Protein AF-A0A1S4ECH4-F1 (afdb_monomer)

Organism: Diaphorina citri (NCBI:txid121845)

Secondary structure (DSSP, 8-state):
-IIIIIIIT--SEE-HHHHHHHHHHHHHHTSS-HHHHHHH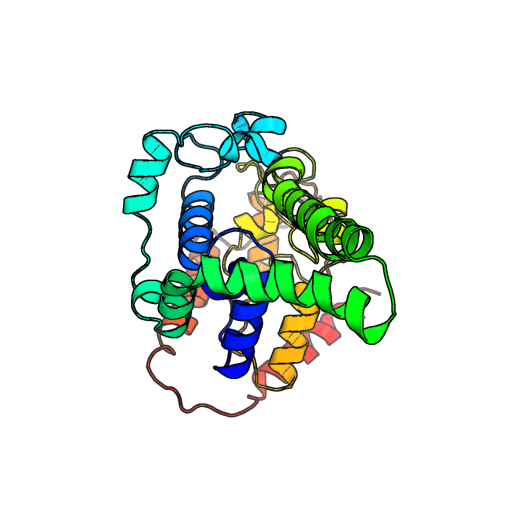HHHHHHHTTSTTSTT-GGG-HHHHHTGGGSSPPPHHHHHHHHTS--HHHHH-HHHHHHHHHHHHHHIIIIIIHHHHHHHHHS---HHHHIIIIIIIHHHHHHHHHHHHHTHHHHSSB-SS-TTSS--B-HHHHHHTTTTTBHHHHHHSTT-TTSS-TT-SS-HHHHHHHHHHHTTSEE------HHHHHHHHHHTS-S--TTTTT--TT--TTPPPHHHHHHHHHHHHHTTTGGGS--------HHHHHHHHHHHHHHTT--

Structure (mmCIF, N/CA/C/O backbone):
data_AF-A0A1S4ECH4-F1
#
_entry.id   AF-A0A1S4ECH4-F1
#
loop_
_atom_site.group_PDB
_atom_site.id
_atom_site.type_symbol
_atom_site.label_atom_id
_atom_site.label_alt_id
_atom_site.label_comp_id
_atom_site.label_asym_id
_atom_site.label_entity_id
_atom_site.label_seq_id
_atom_site.pdbx_PDB_ins_code
_atom_site.Cartn_x
_atom_site.Cartn_y
_atom_site.Cartn_z
_atom_site.occupancy
_atom_site.B_iso_or_equiv
_atom_site.auth_seq_id
_atom_site.auth_comp_id
_atom_site.auth_asym_id
_atom_site.auth_atom_id
_atom_site.pdbx_PDB_model_num
ATOM 1 N N . MET A 1 1 ? -0.638 -5.505 2.411 1.00 96.00 1 MET A N 1
ATOM 2 C CA . MET A 1 1 ? -1.579 -6.528 1.874 1.00 96.00 1 MET A CA 1
ATOM 3 C C . MET A 1 1 ? -2.831 -5.945 1.200 1.00 96.00 1 MET A C 1
ATOM 5 O O . MET A 1 1 ? -2.859 -5.897 -0.020 1.00 96.00 1 MET A O 1
ATOM 9 N N . GLY A 1 2 ? -3.863 -5.516 1.946 1.00 97.12 2 GLY A N 1
ATOM 10 C CA . GLY A 1 2 ? -5.194 -5.216 1.382 1.00 97.12 2 GLY A CA 1
ATOM 11 C C . GLY A 1 2 ? -5.259 -4.008 0.446 1.00 97.12 2 GLY A C 1
ATOM 12 O O . GLY A 1 2 ? -5.498 -4.174 -0.744 1.00 97.12 2 GLY A O 1
ATOM 13 N N . ALA A 1 3 ? -5.046 -2.797 0.973 1.00 98.19 3 ALA A N 1
ATOM 14 C CA . ALA A 1 3 ? -5.154 -1.560 0.188 1.00 98.19 3 ALA A CA 1
ATOM 15 C C . ALA A 1 3 ? -4.282 -1.593 -1.078 1.00 98.19 3 ALA A C 1
ATOM 17 O O . ALA A 1 3 ? -4.745 -1.285 -2.169 1.00 98.19 3 ALA A O 1
ATOM 18 N N . HIS A 1 4 ? -3.045 -2.057 -0.920 1.00 98.56 4 HIS A N 1
ATOM 19 C CA . HIS A 1 4 ? -2.017 -2.052 -1.950 1.00 98.56 4 HIS A CA 1
ATOM 20 C C . HIS A 1 4 ? -2.116 -3.217 -2.944 1.00 98.56 4 HIS A C 1
ATOM 22 O O . HIS A 1 4 ? -2.496 -3.023 -4.095 1.00 98.56 4 HIS A O 1
ATOM 28 N N . ARG A 1 5 ? -1.809 -4.442 -2.511 1.00 98.38 5 ARG A N 1
ATOM 29 C CA . ARG A 1 5 ? -1.660 -5.586 -3.422 1.00 98.38 5 ARG A CA 1
ATOM 30 C C . ARG A 1 5 ? -3.010 -6.128 -3.913 1.00 98.38 5 ARG A C 1
ATOM 32 O O . ARG A 1 5 ? -3.162 -6.423 -5.093 1.00 98.38 5 ARG A O 1
ATOM 39 N N . LEU A 1 6 ? -4.020 -6.179 -3.038 1.00 98.00 6 LEU A N 1
ATOM 40 C CA . LEU A 1 6 ? -5.356 -6.675 -3.397 1.00 98.00 6 LEU A CA 1
ATOM 41 C C . LEU A 1 6 ? -6.198 -5.625 -4.140 1.00 98.00 6 LEU A C 1
ATOM 43 O O . LEU A 1 6 ? -6.589 -5.852 -5.279 1.00 98.00 6 LEU A O 1
ATOM 47 N N . PHE A 1 7 ? -6.507 -4.488 -3.509 1.00 97.88 7 PHE A N 1
ATOM 48 C CA . PHE A 1 7 ? -7.501 -3.550 -4.053 1.00 97.88 7 PHE A CA 1
ATOM 49 C C . PHE A 1 7 ? -6.931 -2.596 -5.111 1.00 97.88 7 PHE A C 1
ATOM 51 O O . PHE A 1 7 ? -7.607 -2.321 -6.107 1.00 97.88 7 PHE A O 1
ATOM 58 N N . THR A 1 8 ? -5.697 -2.105 -4.949 1.00 97.94 8 THR A N 1
ATOM 59 C CA . THR A 1 8 ? -5.080 -1.267 -5.985 1.00 97.94 8 THR A CA 1
ATOM 60 C C . THR A 1 8 ? -4.645 -2.091 -7.183 1.00 97.94 8 THR A C 1
ATOM 62 O O . THR A 1 8 ? -5.107 -1.815 -8.291 1.00 97.94 8 THR A O 1
ATOM 65 N N . HIS A 1 9 ? -3.789 -3.085 -6.948 1.00 96.81 9 HIS A N 1
ATOM 66 C CA . HIS A 1 9 ? -3.058 -3.779 -8.011 1.00 96.81 9 HIS A CA 1
ATOM 67 C C . HIS A 1 9 ? -3.685 -5.092 -8.473 1.00 96.81 9 HIS A C 1
ATOM 69 O O . HIS A 1 9 ? -3.300 -5.615 -9.517 1.00 96.81 9 HIS A O 1
ATOM 75 N N . LYS A 1 10 ? -4.680 -5.613 -7.741 1.00 95.75 10 LYS A N 1
ATOM 76 C CA . LYS A 1 10 ? -5.408 -6.844 -8.098 1.00 95.75 10 LYS A CA 1
ATOM 77 C C . LYS A 1 10 ? -4.456 -7.998 -8.408 1.00 95.75 10 LYS A C 1
ATOM 79 O O . LYS A 1 10 ? -4.600 -8.686 -9.424 1.00 95.75 10 LYS A O 1
ATOM 84 N N . THR A 1 11 ? -3.447 -8.164 -7.561 1.00 95.69 11 THR A N 1
ATOM 85 C CA . THR A 1 11 ? -2.385 -9.155 -7.767 1.00 95.69 11 THR A CA 1
ATOM 86 C C . THR A 1 11 ? -2.791 -10.563 -7.336 1.00 95.69 11 THR A C 1
ATOM 88 O O . THR A 1 11 ? -2.139 -11.533 -7.701 1.00 95.69 11 THR A O 1
ATOM 91 N N . PHE A 1 12 ? -3.883 -10.679 -6.582 1.00 96.38 12 PHE A N 1
ATOM 92 C CA . PHE A 1 12 ? -4.534 -11.929 -6.206 1.00 96.38 12 PHE A CA 1
ATOM 93 C C . PHE A 1 12 ? -6.027 -11.680 -5.950 1.00 96.38 12 PHE A C 1
ATOM 95 O O . PHE A 1 12 ? -6.475 -10.534 -5.856 1.00 96.38 12 PHE A O 1
ATOM 102 N N . LYS A 1 13 ? -6.803 -12.755 -5.825 1.00 96.00 13 LYS A N 1
ATOM 103 C CA . LYS A 1 13 ? -8.213 -12.749 -5.415 1.00 96.00 13 LYS A CA 1
ATOM 104 C C . LYS A 1 13 ? -8.336 -13.253 -3.984 1.00 96.00 13 LYS A C 1
ATOM 106 O O . LYS A 1 13 ? -7.517 -14.043 -3.529 1.00 96.00 13 LYS A O 1
ATOM 111 N N . ALA A 1 14 ? -9.361 -12.796 -3.274 1.00 96.88 14 ALA A N 1
ATOM 112 C CA . ALA A 1 14 ? -9.603 -13.163 -1.885 1.00 96.88 14 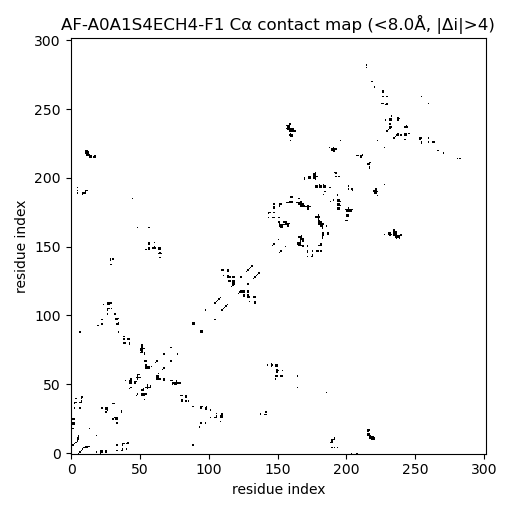ALA A CA 1
ATOM 113 C C . ALA A 1 14 ? -11.090 -13.414 -1.631 1.00 96.88 14 ALA A C 1
ATOM 115 O O . ALA A 1 14 ? -11.954 -12.739 -2.204 1.00 96.88 14 ALA A O 1
ATOM 116 N N . ASN A 1 15 ? -11.390 -14.350 -0.731 1.00 96.94 15 ASN A N 1
ATOM 117 C CA . ASN A 1 15 ? -12.763 -14.622 -0.325 1.00 96.94 15 ASN A CA 1
ATOM 118 C C . ASN A 1 15 ? -13.341 -13.448 0.487 1.00 96.94 15 ASN A C 1
ATOM 120 O O . ASN A 1 15 ? -12.636 -12.529 0.916 1.00 96.94 15 ASN A O 1
ATOM 124 N N . PHE A 1 16 ? -14.655 -13.472 0.706 1.00 97.00 16 PHE A N 1
ATOM 125 C CA . PHE A 1 16 ? -15.352 -12.398 1.414 1.00 97.00 16 PHE A CA 1
ATOM 126 C C . PHE A 1 16 ? -14.819 -12.169 2.840 1.00 97.00 16 PHE A C 1
ATOM 128 O O . PHE A 1 16 ? -14.678 -11.021 3.270 1.00 97.00 16 PHE A O 1
ATOM 135 N N . ALA A 1 17 ? -14.476 -13.241 3.561 1.00 97.69 17 ALA A N 1
ATOM 136 C CA . ALA A 1 17 ? -13.963 -13.154 4.927 1.00 97.69 17 ALA A CA 1
ATOM 137 C C . ALA A 1 17 ? -12.612 -12.422 4.978 1.00 97.69 17 ALA A C 1
ATOM 139 O O . ALA A 1 17 ? -12.473 -11.436 5.702 1.00 97.69 17 ALA A O 1
ATOM 140 N N . LEU A 1 18 ? -11.647 -12.832 4.149 1.00 98.12 18 LEU A N 1
ATOM 141 C CA . LEU A 1 18 ? -10.333 -12.195 4.067 1.00 98.12 18 LEU A CA 1
ATOM 142 C C . LEU A 1 18 ? -10.443 -10.739 3.601 1.00 98.12 18 LEU A C 1
ATOM 144 O O . LEU A 1 18 ? -9.812 -9.859 4.187 1.00 98.12 18 LEU A O 1
ATOM 148 N N . ARG A 1 19 ? -11.294 -10.452 2.606 1.00 98.19 19 ARG A N 1
ATOM 149 C CA . ARG A 1 19 ? -11.581 -9.073 2.165 1.00 98.19 19 ARG A CA 1
ATOM 150 C C . ARG A 1 19 ? -12.121 -8.207 3.300 1.00 98.19 19 ARG A C 1
ATOM 152 O O . ARG A 1 19 ? -11.698 -7.062 3.440 1.00 98.19 19 ARG A O 1
ATOM 159 N N . THR A 1 20 ? -13.005 -8.753 4.131 1.00 98.06 20 THR A N 1
ATOM 160 C CA . THR A 1 20 ? -13.577 -8.046 5.286 1.00 98.06 20 THR A CA 1
ATOM 161 C C . THR A 1 20 ? -12.516 -7.764 6.349 1.00 98.06 20 THR A C 1
ATOM 163 O O . THR A 1 20 ? -12.402 -6.628 6.809 1.00 98.06 20 THR A O 1
ATOM 166 N N . VAL A 1 21 ? -11.678 -8.751 6.687 1.00 98.31 21 VAL A N 1
ATOM 167 C CA . VAL A 1 21 ? -10.551 -8.568 7.621 1.00 98.31 21 VAL A CA 1
ATOM 168 C C . VAL A 1 21 ? -9.592 -7.491 7.110 1.00 98.31 21 VAL A C 1
ATOM 170 O O . VAL A 1 21 ? -9.220 -6.577 7.850 1.00 98.31 21 VAL A O 1
ATOM 173 N N . LEU A 1 22 ? -9.231 -7.547 5.827 1.00 98.19 22 LEU A N 1
ATOM 174 C CA . LEU A 1 22 ? -8.358 -6.568 5.178 1.00 98.19 22 LEU A CA 1
ATOM 175 C C . LEU A 1 22 ? -8.938 -5.154 5.180 1.00 98.19 22 LEU A C 1
ATOM 177 O O . LEU A 1 22 ? -8.214 -4.174 5.349 1.00 98.19 22 LEU A O 1
ATOM 181 N N . LEU A 1 23 ? -10.250 -5.038 5.022 1.00 98.06 23 LEU A N 1
ATOM 182 C CA . LEU A 1 23 ? -10.941 -3.763 5.073 1.00 98.06 23 LEU A CA 1
ATOM 183 C C . LEU A 1 23 ? -10.974 -3.169 6.490 1.00 98.06 23 LEU A C 1
ATOM 185 O O . LEU A 1 23 ? -10.731 -1.969 6.668 1.00 98.06 23 LEU A O 1
ATOM 189 N N . VAL A 1 24 ? -11.250 -3.990 7.506 1.00 98.06 24 VAL A N 1
ATOM 190 C CA . VAL A 1 24 ? -11.256 -3.546 8.909 1.00 98.06 24 VAL A CA 1
ATOM 191 C C . VAL A 1 24 ? -9.849 -3.130 9.335 1.00 98.06 24 VAL A C 1
ATOM 193 O O . VAL A 1 24 ? -9.659 -2.030 9.850 1.00 98.06 24 VAL A O 1
ATOM 196 N N . THR A 1 25 ? -8.841 -3.949 9.036 1.00 97.69 25 THR A N 1
ATOM 197 C CA . THR A 1 25 ? -7.431 -3.634 9.327 1.00 97.69 25 THR A CA 1
ATOM 198 C C . THR A 1 25 ? -6.933 -2.401 8.571 1.00 97.69 25 THR A C 1
ATOM 200 O O . THR A 1 25 ? -6.228 -1.580 9.156 1.00 97.69 25 THR A O 1
ATOM 203 N N . SER A 1 26 ? -7.370 -2.176 7.326 1.00 97.50 26 SER A N 1
ATOM 204 C CA . SER A 1 26 ? -7.101 -0.916 6.616 1.00 97.50 26 SER A CA 1
ATOM 205 C C . SER A 1 26 ? -7.742 0.292 7.302 1.00 97.50 26 SER A C 1
ATOM 207 O O . SER A 1 26 ? -7.167 1.379 7.284 1.00 97.50 26 SER A O 1
ATOM 209 N N . THR A 1 27 ? -8.918 0.123 7.910 1.00 98.19 27 THR A N 1
ATOM 210 C CA . THR A 1 27 ? -9.554 1.183 8.704 1.00 98.19 27 THR A CA 1
ATOM 211 C C . THR A 1 27 ? -8.749 1.482 9.970 1.00 98.19 27 THR A C 1
ATOM 213 O O . THR A 1 27 ? -8.545 2.648 10.288 1.00 98.19 27 THR A O 1
ATOM 216 N N . ILE A 1 28 ? -8.220 0.458 10.648 1.00 98.12 28 ILE A N 1
ATOM 217 C CA . ILE A 1 28 ? -7.335 0.612 11.820 1.00 98.12 28 ILE A CA 1
ATOM 218 C C . ILE A 1 28 ? -6.019 1.323 11.446 1.00 98.12 28 ILE A C 1
ATOM 220 O O . ILE A 1 28 ? -5.487 2.115 12.225 1.00 98.12 28 ILE A O 1
ATOM 224 N N . ALA A 1 29 ? -5.498 1.082 10.239 1.00 97.62 29 ALA A N 1
ATOM 225 C CA . ALA A 1 29 ? -4.256 1.697 9.770 1.00 97.62 29 ALA A CA 1
ATOM 226 C C . ALA A 1 29 ? -4.342 3.231 9.636 1.00 97.62 29 ALA A C 1
ATOM 228 O O . ALA A 1 29 ? -3.329 3.904 9.812 1.00 97.62 29 ALA A O 1
ATOM 229 N N . GLY A 1 30 ? -5.532 3.791 9.380 1.00 96.88 30 GLY A N 1
ATOM 230 C CA . GLY A 1 30 ? -5.774 5.238 9.435 1.00 96.88 30 GLY A CA 1
ATOM 231 C C . GLY A 1 30 ? -5.284 6.054 8.233 1.00 96.88 30 GLY A C 1
ATOM 232 O O . GLY A 1 30 ? -5.060 7.252 8.370 1.00 96.88 30 GLY A O 1
ATOM 233 N N . GLN A 1 31 ? -5.132 5.447 7.053 1.00 97.00 31 GLN A N 1
ATOM 234 C CA . GLN A 1 31 ? -4.544 6.083 5.858 1.00 97.00 31 GLN A CA 1
ATOM 235 C C . GLN A 1 31 ? -5.585 6.598 4.843 1.00 97.00 31 GLN A C 1
ATOM 237 O O . GLN A 1 31 ? -5.373 6.529 3.637 1.00 97.00 31 GLN A O 1
ATOM 242 N N . ASN A 1 32 ? -6.711 7.133 5.322 1.00 97.19 32 ASN A N 1
ATOM 243 C CA . ASN A 1 32 ? -7.959 7.359 4.569 1.00 97.19 32 ASN A CA 1
ATOM 244 C C . ASN A 1 32 ? -8.736 6.072 4.253 1.00 97.19 32 ASN A C 1
ATOM 246 O O . ASN A 1 32 ? -8.274 4.951 4.463 1.00 97.19 32 ASN A O 1
ATOM 250 N N . CYS A 1 33 ? -9.971 6.244 3.768 1.00 97.94 33 CYS A N 1
ATOM 251 C CA . CYS A 1 33 ? -10.774 5.123 3.299 1.00 97.94 33 CYS A CA 1
ATOM 252 C C . CYS A 1 33 ? -10.127 4.468 2.072 1.00 97.94 33 CYS A C 1
ATOM 254 O O . CYS A 1 33 ? -9.457 5.136 1.279 1.00 97.94 33 CYS A O 1
ATOM 256 N N . LEU A 1 34 ? -10.373 3.167 1.897 1.00 97.81 34 LEU A N 1
ATOM 257 C CA . LEU A 1 34 ? -9.744 2.352 0.855 1.00 97.81 34 LEU A CA 1
ATOM 258 C C . LEU A 1 34 ? -9.955 2.943 -0.535 1.00 97.81 34 LEU A C 1
ATOM 260 O O . LEU A 1 34 ? -9.029 2.971 -1.332 1.00 97.81 34 LEU A O 1
ATOM 264 N N . TRP A 1 35 ? -11.142 3.488 -0.801 1.00 98.50 35 TRP A N 1
ATOM 265 C CA . TRP A 1 35 ? -11.438 4.130 -2.078 1.00 98.50 35 TRP A CA 1
ATOM 266 C C . TRP A 1 35 ? -10.493 5.295 -2.397 1.00 98.50 35 TRP A C 1
ATOM 268 O O . TRP A 1 35 ? -10.015 5.412 -3.522 1.00 98.50 35 TRP A O 1
ATOM 278 N N . VAL A 1 36 ? -10.202 6.154 -1.413 1.00 98.00 36 VAL A N 1
ATOM 279 C CA . VAL A 1 36 ? -9.292 7.296 -1.605 1.00 98.00 36 VAL A CA 1
ATOM 280 C C . VAL A 1 36 ? -7.855 6.812 -1.739 1.00 98.00 36 VAL A C 1
ATOM 282 O O . VAL A 1 36 ? -7.159 7.272 -2.640 1.00 98.00 36 VAL A O 1
ATOM 285 N N . TRP A 1 37 ? -7.440 5.874 -0.883 1.00 98.38 37 TRP A N 1
ATOM 286 C CA . TRP A 1 37 ? -6.093 5.304 -0.915 1.00 98.38 37 TRP A CA 1
ATOM 287 C C . TRP A 1 37 ? -5.804 4.647 -2.268 1.00 98.38 37 TRP A C 1
ATOM 289 O O . TRP A 1 37 ? -4.811 4.964 -2.910 1.00 98.38 37 TRP A O 1
ATOM 299 N N . VAL A 1 38 ? -6.719 3.802 -2.752 1.00 98.56 38 VAL A N 1
ATOM 300 C CA . VAL A 1 38 ? -6.578 3.098 -4.033 1.00 98.56 38 VAL A CA 1
ATOM 301 C C . VAL A 1 38 ? -6.529 4.069 -5.205 1.00 98.56 38 VAL A C 1
ATOM 303 O O . VAL A 1 38 ? -5.675 3.919 -6.076 1.00 98.56 38 VAL A O 1
ATOM 306 N N . ARG A 1 39 ? -7.394 5.092 -5.226 1.00 98.38 39 ARG A N 1
ATOM 307 C CA . ARG A 1 39 ? -7.362 6.114 -6.281 1.00 98.38 39 ARG A CA 1
ATOM 308 C C . ARG A 1 39 ? -6.009 6.819 -6.327 1.00 98.38 39 ARG A C 1
ATOM 310 O O . ARG A 1 39 ? -5.416 6.925 -7.397 1.00 98.38 39 ARG A O 1
ATOM 317 N N . ASP A 1 40 ? -5.548 7.309 -5.178 1.00 97.88 40 ASP A N 1
ATOM 318 C CA . ASP A 1 40 ? -4.305 8.072 -5.087 1.00 97.88 40 ASP A CA 1
ATOM 319 C C . ASP A 1 40 ? -3.093 7.173 -5.422 1.00 97.88 40 ASP A C 1
ATOM 321 O O . ASP A 1 40 ? -2.203 7.611 -6.144 1.00 97.88 40 ASP A O 1
ATOM 325 N N . HIS A 1 41 ? -3.106 5.891 -5.035 1.00 98.38 41 HIS A N 1
ATOM 326 C CA . HIS A 1 41 ? -2.033 4.937 -5.357 1.00 98.38 41 HIS A CA 1
ATOM 327 C C . HIS A 1 41 ? -2.012 4.517 -6.836 1.00 98.38 41 HIS A C 1
ATOM 329 O O . HIS A 1 41 ? -0.951 4.451 -7.453 1.00 98.38 41 HIS A O 1
ATOM 335 N N . ARG A 1 42 ? -3.179 4.276 -7.455 1.00 98.25 42 ARG A N 1
ATOM 336 C CA . ARG A 1 42 ? -3.275 4.040 -8.913 1.00 98.25 42 ARG A CA 1
ATOM 337 C C . ARG A 1 42 ? -2.760 5.245 -9.695 1.00 98.25 42 ARG A C 1
ATOM 339 O O . ARG A 1 42 ? -2.072 5.086 -10.702 1.00 98.25 42 ARG A O 1
ATOM 346 N N . GLN A 1 43 ? -3.091 6.447 -9.228 1.00 97.56 43 GLN A N 1
ATOM 347 C CA . GLN A 1 43 ? -2.599 7.685 -9.816 1.00 97.56 43 GLN A CA 1
ATOM 348 C C . GLN A 1 43 ? -1.081 7.813 -9.690 1.00 97.56 43 GLN A C 1
ATOM 350 O O . GLN A 1 43 ? -0.431 8.151 -10.677 1.00 97.56 43 GLN A O 1
ATOM 355 N N . HIS A 1 44 ? -0.539 7.515 -8.510 1.00 98.12 44 HIS A N 1
ATOM 356 C CA . HIS A 1 44 ? 0.895 7.509 -8.258 1.00 98.12 44 HIS A CA 1
ATOM 357 C C . HIS A 1 44 ? 1.632 6.593 -9.241 1.00 98.12 44 HIS A C 1
ATOM 359 O O . HIS A 1 44 ? 2.519 7.059 -9.936 1.00 98.12 44 HIS A O 1
ATOM 365 N N . HIS A 1 45 ? 1.206 5.340 -9.427 1.00 97.00 45 HIS A N 1
ATOM 366 C CA . HIS A 1 45 ? 1.858 4.467 -10.414 1.00 97.00 45 HIS A CA 1
ATOM 367 C C . HIS A 1 45 ? 1.751 4.972 -11.857 1.00 97.00 45 HIS A C 1
ATOM 369 O O . HIS A 1 45 ? 2.669 4.772 -12.648 1.00 97.00 45 HIS A O 1
ATOM 375 N N . LYS A 1 46 ? 0.635 5.615 -12.224 1.00 94.94 46 LYS A N 1
ATOM 376 C CA . LYS A 1 46 ? 0.429 6.115 -13.591 1.00 94.94 46 LYS A CA 1
ATOM 377 C C . LYS A 1 46 ? 1.280 7.345 -13.908 1.00 94.94 46 LYS A C 1
ATOM 379 O O . LYS A 1 46 ? 1.680 7.519 -15.055 1.00 94.94 46 LYS A O 1
ATOM 384 N N . TYR A 1 47 ? 1.509 8.204 -12.920 1.00 95.75 47 TYR A N 1
ATOM 385 C CA . TYR A 1 47 ? 2.162 9.500 -13.103 1.00 95.75 47 TYR A CA 1
ATOM 386 C C . TYR A 1 47 ? 3.352 9.703 -12.158 1.00 95.75 47 TYR A C 1
ATOM 388 O O . TYR A 1 47 ? 3.637 10.848 -11.802 1.00 95.75 47 TYR A O 1
ATOM 396 N N . SER A 1 48 ? 3.999 8.611 -11.740 1.00 95.19 48 SER A N 1
ATOM 397 C CA . SER A 1 48 ? 5.025 8.595 -10.689 1.00 95.19 48 SER A CA 1
ATOM 398 C C . SER A 1 48 ? 6.038 9.706 -10.890 1.00 95.19 48 SER A C 1
ATOM 400 O O . SER A 1 48 ? 6.532 9.910 -11.999 1.00 95.19 48 SER A O 1
ATOM 402 N N . ASP A 1 49 ? 6.321 10.432 -9.811 1.00 93.75 49 ASP A N 1
ATOM 403 C CA . ASP A 1 49 ? 7.371 11.451 -9.759 1.00 93.75 49 ASP A CA 1
ATOM 404 C C . ASP A 1 49 ? 7.168 12.660 -10.703 1.00 93.75 49 ASP A C 1
ATOM 406 O O . ASP A 1 49 ? 8.092 13.446 -10.938 1.00 93.75 49 ASP A O 1
ATOM 410 N N . THR A 1 50 ? 5.938 12.859 -11.195 1.00 96.75 50 THR A N 1
ATOM 411 C CA . THR A 1 50 ? 5.490 14.063 -11.924 1.00 96.75 50 THR A CA 1
ATOM 412 C C . THR A 1 50 ? 4.569 14.936 -11.063 1.00 96.75 50 THR A C 1
ATOM 414 O O . THR A 1 50 ? 4.134 14.543 -9.984 1.00 96.75 50 THR A O 1
ATOM 417 N N . ASP A 1 51 ? 4.180 16.119 -11.543 1.00 97.62 51 ASP A N 1
ATOM 418 C CA . ASP A 1 51 ? 3.220 16.989 -10.840 1.00 97.62 51 ASP A CA 1
ATOM 419 C C . ASP A 1 51 ? 1.800 16.409 -10.709 1.00 97.62 51 ASP A C 1
ATOM 421 O O . ASP A 1 51 ? 0.977 16.945 -9.958 1.00 97.62 51 ASP A O 1
ATOM 425 N N . ALA A 1 52 ? 1.492 15.324 -11.427 1.00 96.81 52 ALA A N 1
ATOM 426 C CA . ALA A 1 52 ? 0.251 14.574 -11.271 1.00 96.81 52 ALA A CA 1
ATOM 427 C C . ALA A 1 52 ? 0.345 13.459 -10.210 1.00 96.81 52 ALA A C 1
ATOM 429 O O . ALA A 1 52 ? -0.684 12.860 -9.893 1.00 96.81 52 ALA A O 1
ATOM 430 N N . ASP A 1 53 ? 1.518 13.204 -9.626 1.00 97.69 53 ASP A N 1
ATOM 431 C CA . ASP A 1 53 ? 1.704 12.297 -8.491 1.00 97.69 53 ASP A CA 1
ATOM 432 C C . ASP A 1 53 ? 1.350 13.002 -7.161 1.00 97.69 53 ASP A C 1
ATOM 434 O O . ASP A 1 53 ? 1.937 14.045 -6.846 1.00 97.69 53 ASP A O 1
ATOM 438 N N . PRO A 1 54 ? 0.410 12.466 -6.350 1.00 96.31 54 PRO A N 1
ATOM 439 C CA . PRO A 1 54 ? 0.073 13.027 -5.042 1.00 96.31 54 PRO A CA 1
ATOM 440 C C . PRO A 1 54 ? 1.272 13.262 -4.117 1.00 96.31 54 PRO A C 1
ATOM 442 O O . PRO A 1 54 ? 1.246 14.226 -3.354 1.00 96.31 54 PRO A O 1
ATOM 445 N N . HIS A 1 55 ? 2.299 12.413 -4.185 1.00 96.94 55 HIS A N 1
ATOM 446 C CA . HIS A 1 55 ? 3.474 12.454 -3.312 1.00 96.94 55 HIS A CA 1
ATOM 447 C C . HIS A 1 55 ? 4.781 12.383 -4.113 1.00 96.94 55 HIS A C 1
ATOM 449 O O . HIS A 1 55 ? 5.716 11.685 -3.731 1.00 96.94 55 HIS A O 1
ATOM 455 N N . ASN A 1 56 ? 4.834 13.159 -5.203 1.00 97.50 56 ASN A N 1
ATOM 456 C CA . ASN A 1 56 ? 5.980 13.311 -6.102 1.00 97.50 56 ASN A CA 1
ATOM 457 C C . ASN A 1 56 ? 7.329 13.420 -5.355 1.00 97.50 56 ASN A C 1
ATOM 459 O O . ASN A 1 56 ? 7.618 14.451 -4.734 1.00 97.50 56 ASN A O 1
ATOM 463 N N . ALA A 1 57 ? 8.181 12.395 -5.466 1.00 96.81 57 ALA A N 1
ATOM 464 C CA . ALA A 1 57 ? 9.476 12.363 -4.790 1.00 96.81 57 ALA A CA 1
ATOM 465 C C . ALA A 1 57 ? 10.510 13.330 -5.385 1.00 96.81 57 ALA A C 1
ATOM 467 O O . ALA A 1 57 ? 11.413 13.765 -4.666 1.00 96.81 57 ALA A O 1
ATOM 468 N N . SER A 1 58 ? 10.336 13.776 -6.635 1.00 96.50 58 SER A N 1
ATOM 469 C CA . SER A 1 58 ? 11.168 14.818 -7.261 1.00 96.50 58 SER A CA 1
ATOM 470 C C . SER A 1 58 ? 11.092 16.161 -6.524 1.00 96.50 58 SER A C 1
ATOM 472 O O . SER A 1 58 ? 11.977 17.002 -6.662 1.00 96.50 58 SER A O 1
ATOM 474 N N . ARG A 1 59 ? 10.057 16.372 -5.696 1.00 97.12 59 ARG A N 1
ATOM 475 C CA . ARG A 1 59 ? 9.916 17.557 -4.829 1.00 97.12 59 ARG A CA 1
ATOM 476 C C . ARG A 1 59 ? 10.673 17.442 -3.500 1.00 97.12 59 ARG A C 1
ATOM 478 O O . ARG A 1 59 ? 10.569 18.333 -2.656 1.00 97.12 59 ARG A O 1
ATOM 485 N N . GLY A 1 60 ? 11.438 16.369 -3.323 1.00 97.25 60 GLY A N 1
ATOM 486 C CA . GLY A 1 60 ? 12.308 16.136 -2.181 1.00 97.25 60 GLY A CA 1
ATOM 487 C C . GLY A 1 60 ? 11.652 15.340 -1.056 1.00 97.25 60 GLY A C 1
ATOM 488 O O . GLY A 1 60 ? 10.429 15.243 -0.941 1.00 97.25 60 GLY A O 1
ATOM 489 N N . PHE A 1 61 ? 12.512 14.806 -0.184 1.00 97.69 61 PHE A N 1
ATOM 490 C CA . PHE A 1 61 ? 12.151 13.876 0.887 1.00 97.69 61 PHE A CA 1
ATOM 491 C C . PHE A 1 61 ? 10.980 14.355 1.751 1.00 97.69 61 PHE A C 1
ATOM 493 O O . PHE A 1 61 ? 10.031 13.612 1.975 1.00 97.69 61 PHE A O 1
ATOM 500 N N . PHE A 1 62 ? 11.023 15.601 2.237 1.00 98.19 62 PHE A N 1
ATOM 501 C CA . PHE A 1 62 ? 9.989 16.099 3.145 1.00 98.19 62 PHE A CA 1
ATOM 502 C C . PHE A 1 62 ? 8.611 16.138 2.475 1.00 98.19 62 PHE A C 1
ATOM 504 O O . PHE A 1 62 ? 7.612 15.790 3.109 1.00 98.19 62 PHE A O 1
ATOM 511 N N . PHE A 1 63 ? 8.553 16.526 1.195 1.00 98.12 63 PHE A N 1
ATOM 512 C CA . PHE A 1 63 ? 7.296 16.591 0.459 1.00 98.12 63 PHE A CA 1
ATOM 513 C C . PHE A 1 63 ? 6.684 15.201 0.279 1.00 98.12 63 PHE A C 1
ATOM 515 O O . PHE A 1 63 ? 5.523 15.024 0.643 1.00 98.12 63 PHE A O 1
ATOM 522 N N . SER A 1 64 ? 7.452 14.224 -0.217 1.00 97.50 64 SER A N 1
ATOM 523 C CA . SER A 1 64 ? 6.946 12.864 -0.451 1.00 97.50 64 SER A CA 1
ATOM 524 C C . SER A 1 64 ? 6.686 12.077 0.834 1.00 97.50 64 SER A C 1
ATOM 526 O O . SER A 1 64 ? 5.823 11.201 0.844 1.00 97.50 64 SER A O 1
ATOM 528 N N . HIS A 1 65 ? 7.353 12.426 1.940 1.00 98.31 65 HIS A N 1
ATOM 529 C CA . HIS A 1 65 ? 7.116 11.797 3.237 1.00 98.31 65 HIS A CA 1
ATOM 530 C C . HIS A 1 65 ? 5.811 12.283 3.891 1.00 98.31 65 HIS A C 1
ATOM 532 O O . HIS A 1 65 ? 4.909 11.493 4.142 1.00 98.31 65 HIS A O 1
ATOM 538 N N . ILE A 1 66 ? 5.667 13.588 4.143 1.00 98.06 66 ILE A N 1
ATOM 539 C CA . ILE A 1 66 ? 4.483 14.129 4.847 1.00 98.06 66 ILE A CA 1
ATOM 540 C C . ILE A 1 66 ? 3.994 15.468 4.291 1.00 98.06 66 ILE A C 1
ATOM 542 O O . ILE A 1 66 ? 2.809 15.784 4.394 1.00 98.06 66 ILE A O 1
ATOM 546 N N . GLY A 1 67 ? 4.869 16.255 3.662 1.00 97.94 67 GLY A N 1
ATOM 547 C CA . GLY A 1 67 ? 4.547 17.606 3.205 1.00 97.94 67 GLY A CA 1
ATOM 548 C C . GLY A 1 67 ? 3.369 17.658 2.230 1.00 97.94 67 GLY A C 1
ATOM 549 O O . GLY A 1 67 ? 2.595 18.612 2.269 1.00 97.94 67 GLY A O 1
ATOM 550 N N . TRP A 1 68 ? 3.161 16.617 1.419 1.00 97.38 68 TRP A N 1
ATOM 551 C CA . TRP A 1 68 ? 2.017 16.510 0.509 1.00 97.38 68 TRP A CA 1
ATOM 552 C C . TRP A 1 68 ? 0.647 16.508 1.212 1.00 97.38 68 TRP A C 1
ATOM 554 O O . TRP A 1 68 ? -0.338 16.958 0.629 1.00 97.38 68 TRP A O 1
ATOM 564 N N . LEU A 1 69 ? 0.579 16.065 2.474 1.00 95.38 69 LEU A N 1
ATOM 565 C CA . LEU A 1 69 ? -0.633 16.113 3.305 1.00 95.38 69 LEU A CA 1
ATOM 566 C C . LEU A 1 69 ? -0.854 17.483 3.959 1.00 95.38 69 LEU A C 1
ATOM 568 O O . LEU A 1 69 ? -1.951 17.768 4.434 1.00 95.38 69 LEU A O 1
ATOM 572 N N . MET A 1 70 ? 0.179 18.327 3.996 1.00 97.06 70 MET A N 1
ATOM 573 C CA . MET A 1 70 ? 0.168 19.630 4.669 1.00 97.06 70 MET A CA 1
ATOM 574 C C . MET A 1 70 ? -0.181 20.786 3.726 1.00 97.06 70 MET A C 1
ATOM 576 O O . MET A 1 70 ? -0.315 21.929 4.163 1.00 97.06 70 MET A O 1
ATOM 580 N N . VAL A 1 71 ? -0.324 20.509 2.430 1.00 96.75 71 VAL A N 1
ATOM 581 C CA . VAL A 1 71 ? -0.588 21.514 1.398 1.00 96.75 71 VAL A CA 1
ATOM 582 C C . VAL A 1 71 ? -1.758 21.099 0.514 1.00 96.75 71 VAL A C 1
ATOM 584 O O . VAL A 1 71 ? -2.202 19.952 0.505 1.00 96.75 71 VAL A O 1
ATOM 587 N N . ARG A 1 72 ? -2.283 22.050 -0.261 1.00 96.50 72 ARG A N 1
ATOM 588 C CA . ARG A 1 72 ? -3.289 21.728 -1.278 1.00 96.50 72 ARG A CA 1
ATOM 589 C C . ARG A 1 72 ? -2.647 20.899 -2.391 1.00 96.50 72 ARG A C 1
ATOM 591 O O . ARG A 1 72 ? -1.527 21.183 -2.813 1.00 96.50 72 ARG A O 1
ATOM 598 N N . LYS A 1 73 ? -3.391 19.909 -2.893 1.00 95.50 73 LYS A N 1
ATOM 599 C CA . LYS A 1 73 ? -2.985 19.100 -4.049 1.00 95.50 73 LYS A CA 1
ATOM 600 C C . LYS A 1 73 ? -2.726 20.000 -5.262 1.00 95.50 73 LYS A C 1
ATOM 602 O O . LYS A 1 73 ? -3.489 20.936 -5.509 1.00 95.50 73 LYS A O 1
ATOM 607 N N . HIS A 1 74 ? -1.683 19.686 -6.025 1.00 97.62 74 HIS A N 1
ATOM 608 C CA . HIS A 1 74 ? -1.406 20.355 -7.294 1.00 97.62 74 HIS A CA 1
ATOM 609 C C . HIS A 1 74 ? -2.592 20.160 -8.269 1.00 97.62 74 HIS A C 1
ATOM 611 O O . HIS A 1 74 ? -3.232 19.101 -8.228 1.00 97.62 74 HIS A O 1
ATOM 617 N N . PRO A 1 75 ? -2.928 21.132 -9.143 1.00 97.94 75 PRO A N 1
ATOM 618 C CA . PRO A 1 75 ? -4.037 20.992 -10.092 1.00 97.94 75 PRO A CA 1
ATOM 619 C C . PRO A 1 75 ? -3.965 19.719 -10.944 1.00 97.94 75 PRO A C 1
ATOM 621 O O . PRO A 1 75 ? -4.995 19.104 -11.222 1.00 97.94 75 PRO A O 1
ATOM 624 N N . ASP A 1 76 ? -2.760 19.287 -11.304 1.00 97.75 76 ASP A N 1
ATOM 625 C CA . ASP A 1 76 ? -2.523 18.093 -12.120 1.00 97.75 76 ASP A CA 1
ATOM 626 C C . ASP A 1 76 ? -2.858 16.813 -11.357 1.00 97.75 76 ASP A C 1
ATOM 628 O O . ASP A 1 76 ? -3.412 15.888 -11.946 1.00 97.75 76 ASP A O 1
ATOM 632 N N . VAL A 1 77 ? -2.671 16.795 -10.032 1.00 97.12 77 VAL A N 1
ATOM 633 C CA . VAL A 1 77 ? -3.153 15.695 -9.188 1.00 97.12 77 VAL A CA 1
ATOM 634 C C . VAL A 1 77 ? -4.681 15.610 -9.254 1.00 97.12 77 VAL A C 1
ATOM 636 O O . VAL A 1 77 ? -5.253 14.527 -9.354 1.00 97.12 77 VAL A O 1
ATOM 639 N N . ILE A 1 78 ? -5.376 16.749 -9.239 1.00 96.56 78 ILE A N 1
ATOM 640 C CA . ILE A 1 78 ? -6.844 16.778 -9.303 1.00 96.56 78 ILE A CA 1
ATOM 641 C C . ILE A 1 78 ? -7.340 16.326 -10.683 1.00 96.56 78 ILE A C 1
ATOM 643 O O . ILE A 1 78 ? -8.320 15.584 -10.765 1.00 96.56 78 ILE A O 1
ATOM 647 N N . ARG A 1 79 ? -6.682 16.760 -11.767 1.00 96.44 79 ARG A N 1
ATOM 648 C CA . ARG A 1 79 ? -7.023 16.341 -13.136 1.00 96.44 79 ARG A CA 1
ATOM 649 C C . ARG A 1 79 ? -6.728 14.857 -13.352 1.00 96.44 79 ARG A C 1
ATOM 651 O O . ARG A 1 79 ? -7.621 14.129 -13.777 1.00 96.44 79 ARG A O 1
ATOM 658 N N . GLY A 1 80 ? -5.528 14.404 -12.994 1.00 93.62 80 GLY A N 1
ATOM 659 C CA . GLY A 1 80 ? -5.089 13.015 -13.129 1.00 93.62 80 GLY A CA 1
ATOM 660 C C . GLY A 1 80 ? -5.976 12.040 -12.357 1.00 93.62 80 GLY A C 1
ATOM 661 O O . GLY A 1 80 ? -6.362 11.009 -12.902 1.00 93.62 80 GLY A O 1
ATOM 662 N N . GLY A 1 81 ? -6.400 12.407 -11.145 1.00 93.19 81 GLY A N 1
ATOM 663 C CA . GLY A 1 81 ? -7.252 11.564 -10.303 1.00 93.19 81 GLY A CA 1
ATOM 664 C C . GLY A 1 81 ? -8.659 11.330 -10.853 1.00 93.19 81 GLY A C 1
ATOM 665 O O . GLY A 1 81 ? -9.2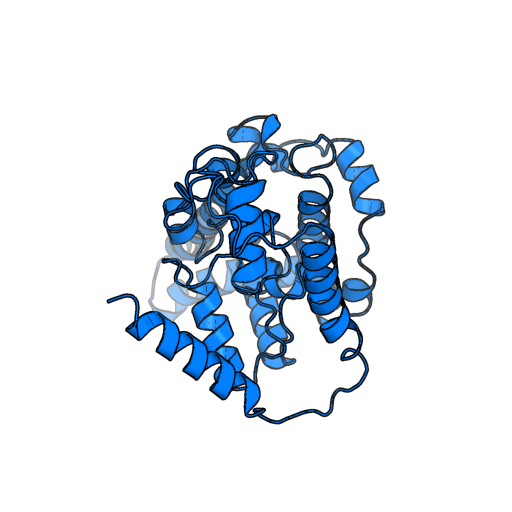87 10.338 -10.494 1.00 93.19 81 GLY A O 1
ATOM 666 N N . LYS A 1 82 ? -9.159 12.200 -11.744 1.00 94.31 82 LYS A N 1
ATOM 667 C CA . LYS A 1 82 ? -10.436 11.988 -12.454 1.00 94.31 82 LYS A CA 1
ATOM 668 C C . LYS A 1 82 ? -10.322 10.966 -13.588 1.00 94.31 82 LYS A C 1
ATOM 670 O O . LYS A 1 82 ? -11.339 10.441 -14.019 1.00 94.31 82 LYS A O 1
ATOM 675 N N . LEU A 1 83 ? -9.105 10.713 -14.072 1.00 94.50 83 LEU A N 1
ATOM 676 C CA . LEU A 1 83 ? -8.812 9.780 -15.164 1.00 94.50 83 LEU A CA 1
ATOM 677 C C . LEU A 1 83 ? -8.453 8.375 -14.661 1.00 94.50 83 LEU A C 1
ATOM 679 O O . LEU A 1 83 ? -8.175 7.489 -15.468 1.00 94.50 83 LEU A O 1
ATOM 683 N N . VAL A 1 84 ? -8.382 8.183 -13.342 1.00 95.44 84 VAL A N 1
ATOM 684 C CA . VAL A 1 84 ? -8.157 6.871 -12.733 1.00 95.44 84 VAL A CA 1
ATOM 685 C C . VAL A 1 84 ? -9.460 6.086 -12.785 1.00 95.44 84 VAL A C 1
ATOM 687 O O . VAL A 1 84 ? -10.477 6.539 -12.259 1.00 95.44 84 VAL A O 1
ATOM 690 N N . ASP A 1 85 ? -9.421 4.900 -13.389 1.00 95.38 85 ASP A N 1
ATOM 691 C CA . ASP A 1 85 ? -10.553 3.981 -13.341 1.00 95.38 85 ASP A CA 1
ATOM 692 C C . ASP A 1 85 ? -10.757 3.475 -11.906 1.00 95.38 85 ASP A C 1
ATOM 694 O O . ASP A 1 85 ? -9.830 2.978 -11.263 1.00 95.38 85 ASP A O 1
ATOM 698 N N . MET A 1 86 ? -11.982 3.638 -11.416 1.00 97.81 86 MET A N 1
ATOM 699 C CA . MET A 1 86 ? -12.448 3.238 -10.086 1.00 97.81 86 MET A CA 1
ATOM 700 C C . MET A 1 86 ? -13.761 2.444 -10.172 1.00 97.81 86 MET A C 1
ATOM 702 O O . MET A 1 86 ? -14.449 2.282 -9.162 1.00 97.81 86 MET A O 1
ATOM 706 N N . SER A 1 87 ? -14.158 2.013 -11.376 1.00 96.88 87 SER A N 1
ATOM 707 C CA . SER A 1 87 ? -15.419 1.308 -11.642 1.00 96.88 87 SER A CA 1
ATOM 708 C C . SER A 1 87 ? -15.565 0.048 -10.789 1.00 96.88 87 SER A C 1
ATOM 710 O O . SER A 1 87 ? -16.609 -0.175 -10.179 1.00 96.88 87 SER A O 1
ATOM 712 N N . ASP A 1 88 ? -14.482 -0.706 -10.650 1.00 95.19 88 ASP A N 1
ATOM 713 C CA . ASP A 1 88 ? -14.377 -1.901 -9.823 1.00 95.19 88 ASP A CA 1
ATOM 714 C C . ASP A 1 88 ? -14.625 -1.635 -8.331 1.00 95.19 88 ASP A C 1
ATOM 716 O O . ASP A 1 88 ? -15.365 -2.373 -7.685 1.00 95.19 88 ASP A O 1
ATOM 720 N N . LEU A 1 89 ? -14.058 -0.558 -7.780 1.00 96.88 89 LEU A N 1
ATOM 721 C CA . LEU A 1 89 ? -14.275 -0.183 -6.380 1.00 96.88 89 LEU A CA 1
ATOM 722 C C . LEU A 1 89 ? -15.665 0.410 -6.149 1.00 96.88 89 LEU A C 1
ATOM 724 O O . LEU A 1 89 ? -16.230 0.233 -5.074 1.00 96.88 89 LEU A O 1
ATOM 728 N N . ASN A 1 90 ? -16.211 1.117 -7.139 1.00 97.88 90 ASN A N 1
ATOM 729 C CA . ASN A 1 90 ? -17.568 1.657 -7.073 1.00 97.88 90 ASN A CA 1
ATOM 730 C C . ASN A 1 90 ? -18.627 0.546 -7.118 1.00 97.88 90 ASN A C 1
ATOM 732 O O . ASN A 1 90 ? -19.683 0.696 -6.506 1.00 97.88 90 ASN A O 1
ATOM 736 N N . ALA A 1 91 ? -18.341 -0.552 -7.822 1.00 97.38 91 ALA A N 1
ATOM 737 C CA . ALA A 1 91 ? -19.196 -1.732 -7.886 1.00 97.38 91 ALA A CA 1
ATOM 738 C C . ALA A 1 91 ? -19.092 -2.626 -6.636 1.00 97.38 91 ALA A C 1
ATOM 740 O O . ALA A 1 91 ? -19.975 -3.450 -6.408 1.00 97.38 91 ALA A O 1
ATOM 741 N N . ASP A 1 92 ? -18.044 -2.476 -5.817 1.00 97.19 92 ASP A N 1
ATOM 742 C CA . ASP A 1 92 ? -17.841 -3.271 -4.606 1.00 97.19 92 ASP A CA 1
ATOM 743 C C . ASP A 1 92 ? -18.608 -2.683 -3.399 1.00 97.19 92 ASP A C 1
ATOM 745 O O . ASP A 1 92 ? -18.181 -1.677 -2.811 1.00 97.19 92 ASP A O 1
ATOM 749 N N . PRO A 1 93 ? -19.713 -3.314 -2.950 1.00 97.19 93 PRO A N 1
ATOM 750 C CA . PRO A 1 93 ? -20.513 -2.793 -1.846 1.00 97.19 93 PRO A CA 1
ATOM 751 C C . PRO A 1 93 ? -19.743 -2.759 -0.521 1.00 97.19 93 PRO A C 1
ATOM 753 O O . PRO A 1 93 ? -20.014 -1.894 0.312 1.00 97.19 93 PRO A O 1
ATOM 756 N N . LEU A 1 94 ? -18.768 -3.652 -0.319 1.00 96.69 94 LEU A N 1
ATOM 757 C CA . LEU A 1 94 ? -17.975 -3.712 0.908 1.00 96.69 94 LEU A CA 1
ATOM 758 C C . LEU A 1 94 ? -17.055 -2.483 1.013 1.00 96.69 94 LEU A C 1
ATOM 760 O O . LEU A 1 94 ? -16.997 -1.828 2.058 1.00 96.69 94 LEU A O 1
ATOM 764 N N . ILE A 1 95 ? -16.408 -2.104 -0.092 1.00 98.06 95 ILE A N 1
ATOM 765 C CA . ILE A 1 95 ? -15.577 -0.892 -0.176 1.00 98.06 95 ILE A CA 1
ATOM 766 C C . ILE A 1 95 ? -16.427 0.368 -0.032 1.00 98.06 95 ILE A C 1
ATOM 768 O O . ILE A 1 95 ? -16.063 1.286 0.709 1.00 98.06 95 ILE A O 1
ATOM 772 N N . MET A 1 96 ? -17.582 0.414 -0.696 1.00 98.50 96 MET A N 1
ATOM 773 C CA . MET A 1 96 ? -18.474 1.570 -0.626 1.00 98.50 96 MET A CA 1
ATOM 774 C C . MET A 1 96 ? -19.096 1.746 0.765 1.00 98.50 96 MET A C 1
ATOM 776 O O . MET A 1 96 ? -19.253 2.883 1.225 1.00 98.50 96 MET A O 1
ATOM 780 N N . LEU A 1 97 ? -19.358 0.649 1.482 1.00 98.25 97 LEU A N 1
ATOM 781 C CA . LEU A 1 97 ? -19.767 0.672 2.885 1.00 98.25 97 LEU A CA 1
ATOM 782 C C . LEU A 1 97 ? -18.677 1.289 3.770 1.00 98.25 97 LEU A C 1
ATOM 784 O O . LEU A 1 97 ? -18.957 2.222 4.527 1.00 98.25 97 LEU A O 1
ATOM 788 N N . GLN A 1 98 ? -17.427 0.839 3.625 1.00 98.31 98 GLN A N 1
ATOM 789 C CA . GLN A 1 98 ? -16.305 1.415 4.366 1.00 98.31 98 GLN A CA 1
ATOM 790 C C . GLN A 1 98 ? -16.122 2.891 4.048 1.00 98.31 98 GLN A C 1
ATOM 792 O O . GLN A 1 98 ? -15.986 3.693 4.962 1.00 98.31 98 GLN A O 1
ATOM 797 N N . LYS A 1 99 ? -16.188 3.284 2.773 1.00 98.50 99 LYS A N 1
ATOM 798 C CA . LYS A 1 99 ? -16.105 4.689 2.359 1.00 98.50 99 LYS A CA 1
ATOM 799 C C . LYS A 1 99 ? -17.178 5.548 3.030 1.00 98.50 99 LYS A C 1
ATOM 801 O O . LYS A 1 99 ? -16.874 6.661 3.455 1.00 98.50 99 LYS A O 1
ATOM 806 N N . LYS A 1 100 ? -18.414 5.046 3.129 1.00 98.50 100 LYS A N 1
ATOM 807 C CA . LYS A 1 100 ? -19.541 5.751 3.758 1.00 98.50 100 LYS A CA 1
ATOM 808 C C . LYS A 1 100 ? -19.344 5.925 5.267 1.00 98.50 100 LYS A C 1
ATOM 810 O O . LYS A 1 100 ? -19.583 7.014 5.779 1.00 98.50 100 LYS A O 1
ATOM 815 N N . TYR A 1 101 ? -18.892 4.881 5.962 1.00 98.38 101 TYR A N 1
ATOM 816 C CA . TYR A 1 101 ? -18.787 4.863 7.428 1.00 98.38 101 TYR A CA 1
ATOM 817 C C . TYR A 1 101 ? -17.362 5.046 7.967 1.00 98.38 101 TYR A C 1
ATOM 819 O O . TYR A 1 101 ? -17.150 4.939 9.173 1.00 98.38 101 TYR A O 1
ATOM 827 N N . TYR A 1 102 ? -16.392 5.371 7.106 1.00 98.56 102 TYR A N 1
ATOM 828 C CA . TYR A 1 102 ? -14.966 5.376 7.441 1.00 98.56 102 TYR A CA 1
ATOM 829 C C . TYR A 1 102 ? -14.650 6.172 8.702 1.00 98.56 102 TYR A C 1
ATOM 831 O O . TYR A 1 102 ? -13.944 5.671 9.564 1.00 98.56 102 TYR A O 1
ATOM 839 N N . LYS A 1 103 ? -15.189 7.390 8.838 1.00 98.12 103 LYS A N 1
ATOM 840 C CA . LYS A 1 103 ? -14.915 8.238 10.009 1.00 98.12 103 LYS A CA 1
ATOM 841 C C . LYS A 1 103 ? -15.382 7.567 11.300 1.00 98.12 103 LYS A C 1
ATOM 843 O O . LYS A 1 103 ? -14.607 7.463 12.240 1.00 98.12 103 LYS A O 1
ATOM 848 N N . THR A 1 104 ? -16.611 7.056 11.316 1.00 98.38 104 THR A N 1
ATOM 849 C CA . THR A 1 104 ? -17.177 6.345 12.468 1.00 98.38 104 THR A CA 1
ATOM 850 C C . THR A 1 104 ? -16.379 5.083 12.789 1.00 98.38 104 THR A C 1
ATOM 852 O O . THR A 1 104 ? -16.012 4.859 13.938 1.00 98.38 104 THR A O 1
ATOM 855 N N . TRP A 1 105 ? -16.064 4.272 11.778 1.00 98.31 105 TRP A N 1
ATOM 856 C CA . TRP A 1 105 ? -15.315 3.030 11.962 1.00 98.31 105 TRP A CA 1
ATOM 857 C C . TRP A 1 105 ? -13.871 3.286 12.395 1.00 98.31 105 TRP A C 1
ATOM 859 O O . TRP A 1 105 ? -13.372 2.586 13.265 1.00 98.31 105 TRP A O 1
ATOM 869 N N . PHE A 1 106 ? -13.215 4.314 11.859 1.00 98.56 106 PHE A N 1
ATOM 870 C CA . PHE A 1 106 ? -11.891 4.744 12.298 1.00 98.56 106 PHE A CA 1
ATOM 871 C C . PHE A 1 106 ? -11.914 5.171 13.769 1.00 98.56 106 PHE A C 1
ATOM 873 O O . PHE A 1 106 ? -11.101 4.689 14.555 1.00 98.56 106 PHE A O 1
ATOM 880 N N . THR A 1 107 ? -12.884 5.998 14.173 1.00 98.44 107 THR A N 1
ATOM 881 C CA . THR A 1 107 ? -13.038 6.403 15.577 1.00 98.44 107 THR A CA 1
ATOM 882 C C . THR A 1 107 ? -13.233 5.197 16.495 1.00 98.44 107 THR A C 1
ATOM 884 O O . THR A 1 107 ? -12.607 5.137 17.546 1.00 98.44 107 THR A O 1
ATOM 887 N N . ILE A 1 108 ? -14.038 4.208 16.107 1.00 98.31 108 ILE A N 1
ATOM 888 C CA . ILE A 1 108 ? -14.285 3.023 16.941 1.00 98.31 108 ILE A CA 1
ATOM 889 C C . ILE A 1 108 ? -13.077 2.076 16.943 1.00 98.31 108 ILE A C 1
ATOM 891 O O . ILE A 1 108 ? -12.543 1.769 18.005 1.00 98.31 108 ILE A O 1
ATOM 895 N N . PHE A 1 109 ? -12.635 1.614 15.772 1.00 98.00 109 PHE A N 1
ATOM 896 C CA . PHE A 1 109 ? -11.641 0.544 15.652 1.00 98.00 109 PHE A CA 1
ATOM 897 C C . PHE A 1 109 ? -10.201 1.021 15.831 1.00 98.00 109 PHE A C 1
ATOM 899 O O . PHE A 1 109 ? -9.381 0.257 16.328 1.00 98.00 109 PHE A O 1
ATOM 906 N N . SER A 1 110 ? -9.869 2.254 15.431 1.00 97.81 110 SER A N 1
ATOM 907 C CA . SER A 1 110 ? -8.503 2.771 15.571 1.00 97.81 110 SER A CA 1
ATOM 908 C C . SER A 1 110 ? -8.285 3.568 16.854 1.00 97.81 110 SER A C 1
ATOM 910 O O . SER A 1 110 ? -7.147 3.595 17.315 1.00 97.81 110 SER A O 1
ATOM 912 N N . ILE A 1 111 ? -9.306 4.249 17.391 1.00 98.38 111 ILE A N 1
ATOM 913 C CA . ILE A 1 111 ? -9.159 5.116 18.576 1.00 98.38 111 ILE A CA 1
ATOM 914 C C . ILE A 1 111 ? -9.791 4.459 19.799 1.00 98.38 111 ILE A C 1
ATOM 916 O O . ILE A 1 111 ? -9.091 4.160 20.761 1.00 98.38 111 ILE A O 1
ATOM 920 N N . GLY A 1 112 ? -11.101 4.209 19.751 1.00 98.25 112 GLY A N 1
ATOM 921 C CA . GLY A 1 112 ? -11.894 3.748 20.887 1.00 98.25 112 GLY A CA 1
ATOM 922 C C . GLY A 1 112 ? -11.420 2.406 21.426 1.00 98.25 112 GLY A C 1
ATOM 923 O O . GLY A 1 112 ? -10.953 2.341 22.556 1.00 98.25 112 GLY A O 1
ATOM 924 N N . ILE A 1 113 ? -11.486 1.346 20.618 1.00 98.00 113 ILE A N 1
ATOM 925 C CA . ILE A 1 113 ? -11.118 -0.009 21.052 1.00 98.00 113 ILE A CA 1
ATOM 926 C C . ILE A 1 113 ? -9.664 -0.070 21.553 1.00 98.00 113 ILE A C 1
ATOM 928 O O . ILE A 1 113 ? -9.473 -0.511 22.686 1.00 98.00 113 ILE A O 1
ATOM 932 N N . PRO A 1 114 ? -8.643 0.415 20.813 1.00 97.25 114 PRO A N 1
ATOM 933 C CA . PRO A 1 114 ? -7.261 0.355 21.288 1.00 97.25 114 PRO A CA 1
ATOM 934 C C . PRO A 1 114 ? -7.007 1.170 22.559 1.00 97.25 114 PRO A C 1
ATOM 936 O O . PRO A 1 114 ? -6.124 0.812 23.326 1.00 97.25 114 PRO A O 1
ATOM 939 N N . THR A 1 115 ? -7.773 2.239 22.800 1.00 98.25 115 THR A N 1
ATOM 940 C CA . THR A 1 115 ? -7.658 3.053 24.022 1.00 98.25 115 THR A CA 1
ATOM 941 C C . THR A 1 115 ? -8.375 2.408 25.209 1.00 98.25 115 THR A C 1
ATOM 943 O O . THR A 1 115 ? -7.857 2.394 26.320 1.00 98.25 115 THR A O 1
ATOM 946 N N . LEU A 1 116 ? -9.582 1.878 24.997 1.00 98.38 116 LEU A N 1
ATOM 947 C CA . LEU A 1 116 ? -10.434 1.375 26.075 1.00 98.38 116 LEU A CA 1
ATOM 948 C C . LEU A 1 116 ? -10.047 -0.032 26.532 1.00 98.38 116 LEU A C 1
ATOM 950 O O . LEU A 1 116 ? -10.275 -0.371 27.689 1.00 98.38 116 LEU A O 1
ATOM 954 N N . VAL A 1 117 ? -9.455 -0.852 25.658 1.00 97.94 117 VAL A N 1
ATOM 955 C CA . VAL A 1 117 ? -9.038 -2.209 26.029 1.00 97.94 117 VAL A CA 1
ATOM 956 C C . VAL A 1 117 ? -7.998 -2.183 27.163 1.00 97.94 117 VAL A C 1
ATOM 958 O O . VAL A 1 117 ? -8.305 -2.767 28.201 1.00 97.94 117 VAL A O 1
ATOM 961 N N . PRO A 1 118 ? -6.840 -1.494 27.048 1.00 97.88 118 PRO A N 1
ATOM 962 C CA . PRO A 1 118 ? -5.869 -1.316 28.138 1.00 97.88 118 PRO A CA 1
ATOM 963 C C . PRO A 1 118 ? -6.488 -0.772 29.433 1.00 97.88 118 PRO A C 1
ATOM 965 O O . PRO A 1 118 ? -6.258 -1.299 30.523 1.00 97.88 118 PRO A O 1
ATOM 968 N N . TYR A 1 119 ? -7.348 0.237 29.293 1.00 98.00 119 TYR A N 1
ATOM 969 C CA . TYR A 1 119 ? -8.022 0.884 30.412 1.00 98.00 119 TYR A CA 1
ATOM 970 C C . TYR A 1 119 ? -8.909 -0.086 31.213 1.00 98.00 119 TYR A C 1
ATOM 972 O O . TYR A 1 119 ? -8.790 -0.165 32.433 1.00 98.00 119 TYR A O 1
ATOM 980 N N . TYR A 1 120 ? -9.764 -0.871 30.546 1.00 98.12 120 TYR A N 1
ATOM 981 C CA . TYR A 1 120 ? -10.725 -1.743 31.234 1.00 98.12 120 TYR A CA 1
ATOM 982 C C . TYR A 1 120 ? -10.165 -3.102 31.666 1.00 98.12 120 TYR A C 1
ATOM 984 O O . TYR A 1 120 ? -10.574 -3.613 32.704 1.00 98.12 120 TYR A O 1
ATOM 992 N N . PHE A 1 121 ? -9.269 -3.715 30.887 1.00 98.12 121 PHE A N 1
ATOM 993 C CA . PHE A 1 121 ? -8.856 -5.112 31.122 1.00 98.12 121 PHE A CA 1
ATOM 994 C C . PHE A 1 121 ? -7.516 -5.267 31.864 1.00 98.12 121 PHE A C 1
ATOM 996 O O . PHE A 1 121 ? -7.166 -6.369 32.272 1.00 98.12 121 PHE A O 1
ATOM 1003 N N . TRP A 1 122 ? -6.769 -4.177 32.037 1.00 94.75 122 TRP A N 1
ATOM 1004 C CA . TRP A 1 122 ? -5.370 -4.165 32.488 1.00 94.75 122 TRP A CA 1
ATOM 1005 C C . TRP A 1 122 ? -5.152 -3.051 33.522 1.00 94.75 122 TRP A C 1
ATOM 1007 O O . TRP A 1 122 ? -4.051 -2.905 34.044 1.00 94.75 122 TRP A O 1
ATOM 1017 N N . ASN A 1 123 ? -6.208 -2.281 33.820 1.00 96.75 123 ASN A N 1
ATOM 1018 C CA . ASN A 1 123 ? -6.213 -1.152 34.744 1.00 96.75 123 ASN A CA 1
ATOM 1019 C C . ASN A 1 123 ? -5.157 -0.078 34.407 1.00 96.75 123 ASN A C 1
ATOM 1021 O O . ASN A 1 123 ? -4.579 0.538 35.301 1.00 96.75 123 ASN A O 1
ATOM 1025 N N . GLU A 1 124 ? -4.895 0.130 33.113 1.00 98.12 124 GLU A N 1
ATOM 1026 C CA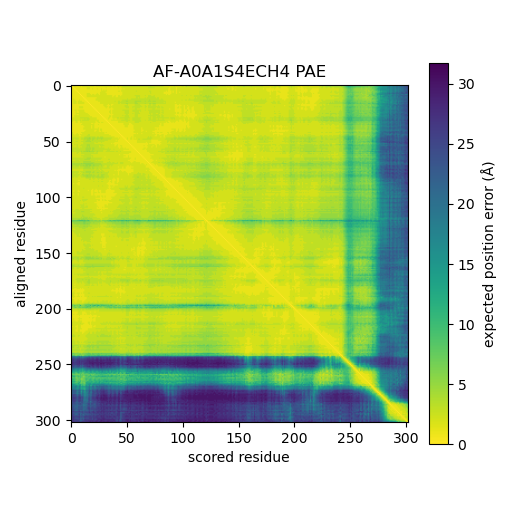 . GLU A 1 124 ? -3.998 1.181 32.626 1.00 98.12 124 GLU A CA 1
ATOM 1027 C C . GLU A 1 124 ? -4.673 2.561 32.706 1.00 98.12 124 GLU A C 1
ATOM 1029 O O . GLU A 1 124 ? -5.894 2.680 32.632 1.00 98.12 124 GLU A O 1
ATOM 1034 N N . GLY A 1 125 ? -3.899 3.641 32.812 1.00 98.12 125 GLY A N 1
ATOM 1035 C CA . GLY A 1 125 ? -4.428 5.001 32.743 1.00 98.12 125 GLY A CA 1
ATOM 1036 C C . GLY A 1 125 ? -5.025 5.316 31.366 1.00 98.12 125 GLY A C 1
ATOM 1037 O O . GLY A 1 125 ? -4.418 5.034 30.330 1.00 98.12 125 GLY A O 1
ATOM 1038 N N . LEU A 1 126 ? -6.192 5.972 31.326 1.00 98.00 126 LEU A N 1
ATOM 1039 C CA . LEU A 1 126 ? -6.880 6.306 30.067 1.00 98.00 126 LEU A CA 1
ATOM 1040 C C . LEU A 1 126 ? -5.989 7.122 29.111 1.00 98.00 126 LEU A C 1
ATOM 1042 O O . LEU A 1 126 ? -5.937 6.847 27.914 1.00 98.00 126 LEU A O 1
ATOM 1046 N N . TRP A 1 127 ? -5.247 8.097 29.647 1.00 98.06 127 TRP A N 1
ATOM 1047 C CA . TRP A 1 127 ? -4.327 8.924 28.863 1.00 98.06 127 TRP A CA 1
ATOM 1048 C C . TRP A 1 127 ? -3.133 8.142 28.319 1.00 98.06 127 TRP A C 1
ATOM 1050 O O . TRP A 1 127 ? -2.762 8.341 27.167 1.00 98.06 127 TRP A O 1
ATOM 1060 N N . ILE A 1 128 ? -2.557 7.233 29.110 1.00 98.06 128 ILE A N 1
ATOM 1061 C CA . ILE A 1 128 ? -1.438 6.385 28.672 1.00 98.06 128 ILE A CA 1
ATOM 1062 C C . ILE A 1 128 ? -1.919 5.445 27.565 1.00 98.06 128 ILE A C 1
ATOM 1064 O O . ILE A 1 128 ? -1.302 5.372 26.505 1.00 98.06 128 ILE A O 1
ATOM 1068 N N . SER A 1 129 ? -3.079 4.819 27.765 1.00 98.12 129 SER A N 1
ATOM 1069 C CA . SER A 1 129 ? -3.722 3.951 26.776 1.00 98.12 129 SER A CA 1
ATOM 1070 C C . SER A 1 129 ? -3.952 4.683 25.450 1.00 98.12 129 SER A C 1
ATOM 1072 O O . SER A 1 129 ? -3.590 4.186 24.386 1.00 98.12 129 SER A O 1
ATOM 1074 N N . PHE A 1 130 ? -4.489 5.905 25.500 1.00 98.38 130 PHE A N 1
ATOM 1075 C CA . PHE A 1 130 ? -4.706 6.731 24.313 1.00 98.38 130 PHE A CA 1
ATOM 1076 C C . PHE A 1 130 ? -3.389 7.117 23.621 1.00 98.38 130 PHE A C 1
ATOM 1078 O O . PHE A 1 130 ? -3.237 6.937 22.409 1.00 98.38 130 PHE A O 1
ATOM 1085 N N . LEU A 1 131 ? -2.419 7.635 24.378 1.00 98.44 131 LEU A N 1
ATOM 1086 C CA . LEU A 1 131 ? -1.149 8.107 23.827 1.00 98.44 131 LEU A CA 1
ATOM 1087 C C . LEU A 1 131 ? -0.336 6.964 23.215 1.00 98.44 131 LEU A C 1
ATOM 1089 O O . LEU A 1 131 ? 0.215 7.124 22.132 1.00 98.44 131 LEU A O 1
ATOM 1093 N N . ILE A 1 132 ? -0.284 5.799 23.856 1.00 97.44 132 ILE A N 1
ATOM 1094 C CA . ILE A 1 132 ? 0.531 4.680 23.380 1.00 97.44 132 ILE A CA 1
ATOM 1095 C C . ILE A 1 132 ? -0.213 3.862 22.319 1.00 97.44 132 ILE A C 1
ATOM 1097 O O . ILE A 1 132 ? 0.286 3.693 21.202 1.00 97.44 132 ILE A O 1
ATOM 1101 N N . CYS A 1 133 ? -1.418 3.377 22.625 1.00 97.19 133 CYS A N 1
ATOM 1102 C CA . CYS A 1 133 ? -2.115 2.415 21.768 1.00 97.19 133 CYS A CA 1
ATOM 1103 C C . CYS A 1 133 ? -2.783 3.063 20.551 1.00 97.19 133 CYS A C 1
ATOM 1105 O O . CYS A 1 133 ? -2.938 2.399 19.522 1.00 97.19 133 CYS A O 1
ATOM 1107 N N . PHE A 1 134 ? -3.138 4.351 20.626 1.00 97.81 134 PHE A N 1
ATOM 1108 C CA . PHE A 1 134 ? -3.613 5.095 19.463 1.00 97.81 134 PHE A CA 1
ATOM 1109 C C . PHE A 1 134 ? -2.538 6.003 18.865 1.00 97.81 134 PHE A C 1
ATOM 1111 O O . PHE A 1 134 ? -2.163 5.772 17.715 1.00 97.81 134 PHE A O 1
ATOM 1118 N N . VAL A 1 135 ? -2.052 7.015 19.594 1.00 98.38 135 VAL A N 1
ATOM 1119 C CA . VAL A 1 135 ? -1.217 8.078 18.997 1.00 98.38 135 VAL A CA 1
ATOM 1120 C C . VAL A 1 135 ? 0.130 7.535 18.522 1.00 98.38 135 VAL A C 1
ATOM 1122 O O . VAL A 1 135 ? 0.418 7.613 17.329 1.00 98.38 135 VAL A O 1
ATOM 1125 N N . THR A 1 136 ? 0.927 6.932 19.406 1.00 98.38 136 THR A N 1
ATOM 1126 C CA . THR A 1 136 ? 2.239 6.368 19.052 1.00 98.38 136 THR A CA 1
ATOM 1127 C C . THR A 1 136 ? 2.100 5.303 17.971 1.00 98.38 136 THR A C 1
ATOM 1129 O O . THR A 1 136 ? 2.797 5.362 16.961 1.00 98.38 136 THR A O 1
ATOM 1132 N N . ARG A 1 137 ? 1.147 4.373 18.112 1.00 97.62 137 ARG A N 1
ATOM 1133 C CA . ARG A 1 137 ? 0.871 3.359 17.082 1.00 97.62 137 ARG A CA 1
ATOM 1134 C C . ARG A 1 137 ? 0.534 3.985 15.723 1.00 97.62 137 ARG A C 1
ATOM 1136 O O . ARG A 1 137 ? 1.059 3.531 14.707 1.00 97.62 137 ARG A O 1
ATOM 1143 N N . LEU A 1 138 ? -0.333 5.000 15.679 1.00 97.88 138 LEU A N 1
ATOM 1144 C CA . LEU A 1 138 ? -0.709 5.673 14.433 1.00 97.88 138 LEU A CA 1
ATOM 1145 C C . LEU A 1 138 ? 0.504 6.362 13.806 1.00 97.88 138 LEU A C 1
ATOM 1147 O O . LEU A 1 138 ? 0.772 6.144 12.630 1.00 97.88 138 LEU A O 1
ATOM 1151 N N . VAL A 1 139 ? 1.257 7.139 14.587 1.00 97.94 139 VAL A N 1
ATOM 1152 C CA . VAL A 1 139 ? 2.452 7.851 14.112 1.00 97.94 139 VAL A CA 1
ATOM 1153 C C . VAL A 1 139 ? 3.488 6.874 13.555 1.00 97.94 139 VAL A C 1
ATOM 1155 O O . VAL A 1 139 ? 3.995 7.099 12.456 1.00 97.94 139 VAL A O 1
ATOM 1158 N N . THR A 1 140 ? 3.760 5.767 14.249 1.00 97.38 140 THR A N 1
ATOM 1159 C CA . THR A 1 140 ? 4.708 4.743 13.787 1.00 97.38 140 THR A CA 1
ATOM 1160 C C . THR A 1 140 ? 4.252 4.098 12.480 1.00 97.38 140 THR A C 1
ATOM 1162 O O . THR A 1 140 ? 5.039 3.996 11.542 1.00 97.38 140 THR A O 1
ATOM 1165 N N . VAL A 1 141 ? 2.974 3.712 12.374 1.00 96.94 141 VAL A N 1
ATOM 1166 C CA . VAL A 1 141 ? 2.422 3.112 11.145 1.00 96.94 141 VAL A CA 1
ATOM 1167 C C . VAL A 1 141 ? 2.466 4.092 9.972 1.00 96.94 141 VAL A C 1
ATOM 1169 O O . VAL A 1 141 ? 2.819 3.701 8.857 1.00 96.94 141 VAL A O 1
ATOM 1172 N N . LEU A 1 142 ? 2.131 5.363 10.209 1.00 97.38 142 LEU A N 1
ATOM 1173 C CA . LEU A 1 142 ? 2.159 6.397 9.179 1.00 97.38 142 LEU A CA 1
ATOM 1174 C C . LEU A 1 142 ? 3.581 6.636 8.669 1.00 97.38 142 LEU A C 1
ATOM 1176 O O . LEU A 1 142 ? 3.803 6.517 7.471 1.00 97.38 142 LEU A O 1
ATOM 1180 N N . ASN A 1 143 ? 4.556 6.864 9.554 1.00 98.06 143 ASN A N 1
ATOM 1181 C CA . ASN A 1 143 ? 5.949 7.076 9.142 1.00 98.06 143 ASN A CA 1
ATOM 1182 C C . ASN A 1 143 ? 6.545 5.830 8.468 1.00 98.06 143 ASN A C 1
ATOM 1184 O O . ASN A 1 143 ? 7.237 5.952 7.460 1.00 98.06 143 ASN A O 1
ATOM 1188 N N . GLY A 1 144 ? 6.233 4.628 8.969 1.00 97.06 144 GLY A N 1
ATOM 1189 C CA . GLY A 1 144 ? 6.627 3.371 8.327 1.00 97.06 144 GLY A CA 1
ATOM 1190 C C . GLY A 1 144 ? 6.123 3.269 6.885 1.00 97.06 144 GLY A C 1
ATOM 1191 O O . GLY A 1 144 ? 6.886 2.920 5.991 1.00 97.06 144 GLY A O 1
ATOM 1192 N N . THR A 1 145 ? 4.871 3.668 6.647 1.00 97.12 145 THR A N 1
ATOM 1193 C CA . THR A 1 145 ? 4.276 3.699 5.300 1.00 97.12 145 THR A CA 1
ATOM 1194 C C . THR A 1 145 ? 4.885 4.806 4.441 1.00 97.12 145 THR A C 1
ATOM 1196 O O . THR A 1 145 ? 5.265 4.571 3.301 1.00 97.12 145 THR A O 1
ATOM 1199 N N . TRP A 1 146 ? 5.015 6.019 4.973 1.00 98.06 146 TRP A N 1
ATOM 1200 C CA . TRP A 1 146 ? 5.506 7.179 4.228 1.00 98.06 146 TRP A CA 1
ATOM 1201 C C . TRP A 1 146 ? 6.975 7.069 3.820 1.00 98.06 146 TRP A C 1
ATOM 12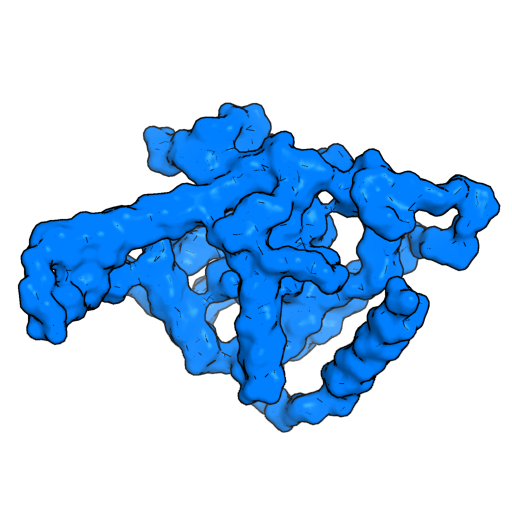03 O O . TRP A 1 146 ? 7.390 7.705 2.855 1.00 98.06 146 TRP A O 1
ATOM 1213 N N . ASN A 1 147 ? 7.761 6.230 4.499 1.00 97.94 147 ASN A N 1
ATOM 1214 C CA . ASN A 1 147 ? 9.104 5.872 4.048 1.00 97.94 147 ASN A CA 1
ATOM 1215 C C . ASN A 1 147 ? 9.113 5.160 2.684 1.00 97.94 147 ASN A C 1
ATOM 1217 O O . ASN A 1 147 ? 10.103 5.268 1.966 1.00 97.94 147 ASN A O 1
ATOM 1221 N N . VAL A 1 148 ? 8.028 4.482 2.294 1.00 97.50 148 VAL A N 1
ATOM 1222 C CA . VAL A 1 148 ? 7.888 3.907 0.946 1.00 97.50 148 VAL A CA 1
ATOM 1223 C C . VAL A 1 148 ? 7.829 5.022 -0.100 1.00 97.50 148 VAL A C 1
ATOM 1225 O O . VAL A 1 148 ? 8.554 4.977 -1.085 1.00 97.50 148 VAL A O 1
ATOM 1228 N N . ASN A 1 149 ? 7.067 6.084 0.162 1.00 96.81 149 ASN A N 1
ATOM 1229 C CA . ASN A 1 149 ? 6.952 7.225 -0.752 1.00 96.81 149 ASN A CA 1
ATOM 1230 C C . ASN A 1 149 ? 8.231 8.079 -0.798 1.00 96.81 149 ASN A C 1
ATOM 1232 O O . ASN A 1 149 ? 8.506 8.734 -1.801 1.00 96.81 149 ASN A O 1
ATOM 1236 N N . SER A 1 150 ? 8.997 8.120 0.298 1.00 96.94 150 SER A N 1
ATOM 1237 C CA . SER A 1 150 ? 10.194 8.956 0.412 1.00 96.94 150 SER A CA 1
ATOM 1238 C C . SER A 1 150 ? 11.495 8.171 0.251 1.00 96.94 150 SER A C 1
ATOM 1240 O O . SER A 1 150 ? 12.123 8.243 -0.803 1.00 96.94 150 SER A O 1
ATOM 1242 N N . LEU A 1 151 ? 11.921 7.410 1.264 1.00 97.25 151 LEU A N 1
ATOM 1243 C CA . LEU A 1 151 ? 13.186 6.672 1.235 1.00 97.25 151 LEU A CA 1
ATOM 1244 C C . LEU A 1 151 ? 13.260 5.727 0.037 1.00 97.25 151 LEU A C 1
ATOM 1246 O O . LEU A 1 151 ? 14.281 5.728 -0.643 1.00 97.25 151 LEU A O 1
ATOM 1250 N N . ALA A 1 152 ? 12.190 4.985 -0.263 1.00 96.75 152 ALA A N 1
ATOM 1251 C CA . ALA A 1 152 ? 12.212 4.040 -1.375 1.00 96.75 152 ALA A CA 1
ATOM 1252 C C . ALA A 1 152 ? 12.106 4.696 -2.763 1.00 96.75 152 ALA A C 1
ATOM 1254 O O . ALA A 1 152 ? 12.257 3.990 -3.749 1.00 96.75 152 ALA A O 1
ATOM 1255 N N . HIS A 1 153 ? 11.945 6.017 -2.879 1.00 97.31 153 HIS A N 1
ATOM 1256 C CA . HIS A 1 153 ? 12.110 6.749 -4.147 1.00 97.31 153 HIS A CA 1
ATOM 1257 C C . HIS A 1 153 ? 13.468 7.459 -4.270 1.00 97.31 153 HIS A C 1
ATOM 1259 O O . HIS A 1 153 ? 13.845 7.895 -5.356 1.00 97.31 153 HIS A O 1
ATOM 1265 N N . ILE A 1 154 ? 14.209 7.610 -3.170 1.00 94.38 154 ILE A N 1
ATOM 1266 C CA . ILE A 1 154 ? 15.402 8.469 -3.126 1.00 94.38 154 ILE A CA 1
ATOM 1267 C C . ILE A 1 154 ? 16.673 7.654 -2.874 1.00 94.38 154 ILE A C 1
ATOM 1269 O O . ILE A 1 154 ? 17.690 7.893 -3.526 1.00 94.38 154 ILE A O 1
ATOM 1273 N N . TYR A 1 155 ? 16.629 6.687 -1.956 1.00 96.19 155 TYR A N 1
ATOM 1274 C CA . TYR A 1 155 ? 17.808 5.989 -1.450 1.00 96.19 155 TYR A CA 1
ATOM 1275 C C . TYR A 1 155 ? 17.701 4.480 -1.646 1.00 96.19 155 TYR A C 1
ATOM 1277 O O . TYR A 1 155 ? 16.957 3.799 -0.941 1.00 96.19 155 TYR A O 1
ATOM 1285 N N . GLY A 1 156 ? 18.531 3.953 -2.539 1.00 96.19 156 GLY A N 1
ATOM 1286 C CA . GLY A 1 156 ? 18.648 2.526 -2.797 1.00 96.19 156 GLY A CA 1
ATOM 1287 C C . GLY A 1 156 ? 19.162 2.262 -4.205 1.00 96.19 156 GLY A C 1
ATOM 1288 O O . GLY A 1 156 ? 19.612 3.175 -4.900 1.00 96.19 156 GLY A O 1
ATOM 1289 N N . TYR A 1 157 ? 19.075 1.004 -4.615 1.00 96.69 157 TYR A N 1
ATOM 1290 C CA . TYR A 1 157 ? 19.508 0.557 -5.936 1.00 96.69 157 TYR A CA 1
ATOM 1291 C C . TYR A 1 157 ? 18.338 0.444 -6.917 1.00 96.69 157 TYR A C 1
ATOM 1293 O O . TYR A 1 157 ? 17.187 0.342 -6.491 1.00 96.69 157 TYR A O 1
ATOM 1301 N N . ARG A 1 158 ? 18.611 0.423 -8.225 1.00 97.25 158 ARG A N 1
ATOM 1302 C CA . ARG A 1 158 ? 17.596 0.302 -9.286 1.00 97.25 158 ARG A CA 1
ATOM 1303 C C . ARG A 1 158 ? 17.862 -0.895 -10.210 1.00 97.25 158 ARG A C 1
ATOM 1305 O O . ARG A 1 158 ? 18.020 -0.720 -11.422 1.00 97.25 158 ARG A O 1
ATOM 1312 N N . PRO A 1 159 ? 17.871 -2.123 -9.666 1.00 96.31 159 PRO A N 1
ATOM 1313 C CA . PRO A 1 159 ? 18.265 -3.310 -10.410 1.00 96.31 159 PRO A CA 1
ATOM 1314 C C . PRO A 1 159 ? 17.317 -3.691 -11.550 1.00 96.31 159 PRO A C 1
ATOM 1316 O O . PRO A 1 159 ? 17.732 -4.487 -12.375 1.00 96.31 159 PRO A O 1
ATOM 1319 N N . PHE A 1 160 ? 16.084 -3.171 -11.624 1.00 96.12 160 PHE A N 1
ATOM 1320 C CA . PHE A 1 160 ? 15.078 -3.558 -12.629 1.00 96.12 160 PHE A CA 1
ATOM 1321 C C . PHE A 1 160 ? 14.696 -2.436 -13.602 1.00 96.12 160 PHE A C 1
ATOM 1323 O O . PHE A 1 160 ? 14.236 -2.720 -14.708 1.00 96.12 160 PHE A O 1
ATOM 1330 N N . SER A 1 161 ? 14.852 -1.170 -13.213 1.00 95.69 161 SER A N 1
ATOM 1331 C CA . SER A 1 161 ? 14.680 -0.018 -14.106 1.00 95.69 161 SER A CA 1
ATOM 1332 C C . SER A 1 161 ? 15.380 1.207 -13.533 1.00 95.69 161 SER A C 1
ATOM 1334 O O . SER A 1 161 ? 14.961 1.746 -12.508 1.00 95.69 161 SER A O 1
ATOM 1336 N N . LYS A 1 162 ? 16.440 1.659 -14.202 1.00 95.75 162 LYS A N 1
ATOM 1337 C CA . LYS A 1 162 ? 17.198 2.869 -13.846 1.00 95.75 162 LYS A CA 1
ATOM 1338 C C . LYS A 1 162 ? 16.513 4.163 -14.286 1.00 95.75 162 LYS A C 1
ATOM 1340 O O . LYS A 1 162 ? 16.928 5.240 -13.874 1.00 95.75 162 LYS A O 1
ATOM 1345 N N . GLU A 1 163 ? 15.489 4.059 -15.131 1.00 94.75 163 GLU A N 1
ATOM 1346 C CA . GLU A 1 163 ? 14.762 5.190 -15.713 1.00 94.75 163 GLU A CA 1
ATOM 1347 C C . GLU A 1 163 ? 13.692 5.784 -14.781 1.00 94.75 163 GLU A C 1
ATOM 1349 O O . GLU A 1 163 ? 13.169 6.859 -15.063 1.00 94.75 163 GLU A O 1
ATOM 1354 N N . ILE A 1 164 ? 13.360 5.097 -13.685 1.00 96.06 164 ILE A N 1
ATOM 1355 C CA . ILE A 1 164 ? 12.355 5.516 -12.698 1.00 96.06 164 ILE A CA 1
ATOM 1356 C C . ILE A 1 164 ? 13.014 5.824 -11.346 1.00 96.06 164 ILE A C 1
ATOM 1358 O O . ILE A 1 164 ? 14.064 5.272 -11.018 1.00 96.06 164 ILE A O 1
ATOM 1362 N N . LEU A 1 165 ? 12.404 6.685 -10.524 1.00 96.94 165 LEU A N 1
ATOM 1363 C CA . LEU A 1 165 ? 12.953 7.010 -9.201 1.00 96.94 165 LEU A CA 1
ATOM 1364 C C . LEU A 1 165 ? 12.874 5.887 -8.150 1.00 96.94 165 LEU A C 1
ATOM 1366 O O . LEU A 1 165 ? 13.850 5.781 -7.407 1.00 96.94 165 LEU A O 1
ATOM 1370 N N . PRO A 1 166 ? 11.827 5.039 -8.076 1.00 97.69 166 PRO A N 1
ATOM 1371 C CA . PRO A 1 166 ? 11.737 3.920 -7.137 1.00 97.69 166 PRO A CA 1
ATOM 1372 C C . PRO A 1 166 ? 13.015 3.085 -7.036 1.00 97.69 166 PRO A C 1
ATOM 1374 O O . PRO A 1 166 ? 13.645 2.765 -8.042 1.00 97.69 166 PRO A O 1
ATOM 1377 N N . THR A 1 167 ? 13.366 2.692 -5.819 1.00 97.94 167 THR A N 1
ATOM 1378 C CA . THR A 1 167 ? 14.603 2.004 -5.441 1.00 97.94 167 THR A CA 1
ATOM 1379 C C . THR A 1 167 ? 14.320 0.791 -4.560 1.00 97.94 167 THR A C 1
ATOM 1381 O O . THR A 1 167 ? 13.329 0.742 -3.834 1.00 97.94 167 THR A O 1
ATOM 1384 N N . GLU A 1 168 ? 15.217 -0.188 -4.591 1.00 97.75 168 GLU A N 1
ATOM 1385 C CA . GLU A 1 168 ? 15.251 -1.283 -3.627 1.00 97.75 168 GLU A CA 1
ATOM 1386 C C . GLU A 1 168 ? 15.886 -0.803 -2.319 1.00 97.75 168 GLU A C 1
ATOM 1388 O O . GLU A 1 168 ? 17.057 -0.405 -2.291 1.00 97.75 168 GLU A O 1
ATOM 1393 N N . ASN A 1 169 ? 15.129 -0.875 -1.224 1.00 97.25 169 ASN A N 1
ATOM 1394 C CA . ASN A 1 169 ? 15.566 -0.452 0.099 1.00 97.25 169 ASN A CA 1
ATOM 1395 C C . ASN A 1 169 ? 15.161 -1.479 1.173 1.00 97.25 169 ASN A C 1
ATOM 1397 O O . ASN A 1 169 ?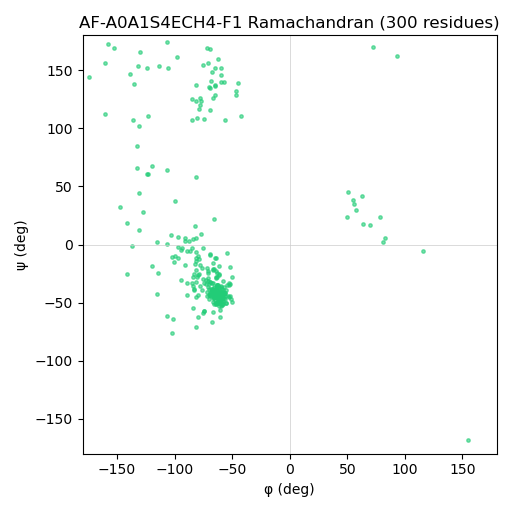 14.000 -1.581 1.577 1.00 97.25 169 ASN A O 1
ATOM 1401 N N . TRP A 1 170 ? 16.150 -2.226 1.676 1.00 95.25 170 TRP A N 1
ATOM 1402 C CA . TRP A 1 170 ? 15.933 -3.294 2.659 1.00 95.25 170 TRP A CA 1
ATOM 1403 C C . TRP A 1 170 ? 15.367 -2.777 3.990 1.00 95.25 170 TRP A C 1
ATOM 1405 O O . TRP A 1 170 ? 14.557 -3.464 4.611 1.00 95.25 170 TRP A O 1
ATOM 1415 N N . PHE A 1 171 ? 15.760 -1.571 4.422 1.00 96.19 171 PHE A N 1
ATOM 1416 C CA . PHE A 1 171 ? 15.281 -0.975 5.671 1.00 96.19 171 PHE A CA 1
ATOM 1417 C C . PHE A 1 171 ? 13.799 -0.624 5.557 1.00 96.19 171 PHE A C 1
ATOM 1419 O O . PHE A 1 171 ? 13.013 -0.960 6.442 1.00 96.19 171 PHE A O 1
ATOM 1426 N N . VAL A 1 172 ? 13.400 -0.025 4.428 1.00 97.06 172 VAL A N 1
ATOM 1427 C CA . VAL A 1 172 ? 11.986 0.231 4.129 1.00 97.06 172 VAL A CA 1
ATOM 1428 C C . VAL A 1 172 ? 11.207 -1.081 4.039 1.00 97.06 172 VAL A C 1
ATOM 1430 O O . VAL A 1 172 ? 10.082 -1.153 4.521 1.00 97.06 172 VAL A O 1
ATOM 1433 N N . SER A 1 173 ? 11.804 -2.142 3.492 1.00 96.50 173 SER A N 1
ATOM 1434 C CA . SER A 1 173 ? 11.154 -3.453 3.414 1.00 96.50 173 SER A CA 1
ATOM 1435 C C . SER A 1 173 ? 10.910 -4.052 4.801 1.00 96.50 173 SER A C 1
ATOM 1437 O O . SER A 1 173 ? 9.802 -4.499 5.091 1.00 96.50 173 SER A O 1
ATOM 1439 N N . PHE A 1 174 ? 11.894 -3.953 5.699 1.00 95.56 174 PHE A N 1
ATOM 1440 C CA . PHE A 1 174 ? 11.771 -4.382 7.092 1.00 95.56 174 PHE A CA 1
ATOM 1441 C C . PHE A 1 174 ? 10.636 -3.660 7.834 1.00 95.56 174 PHE A C 1
ATOM 1443 O O . PHE A 1 174 ? 9.758 -4.316 8.394 1.00 95.56 174 PHE A O 1
ATOM 1450 N N . ILE A 1 175 ? 10.602 -2.324 7.801 1.00 95.56 175 ILE A N 1
ATOM 1451 C CA . ILE A 1 175 ? 9.567 -1.547 8.511 1.00 95.56 175 ILE A CA 1
ATOM 1452 C C . ILE A 1 175 ? 8.199 -1.591 7.812 1.00 95.56 175 ILE A C 1
ATOM 1454 O O . ILE A 1 175 ? 7.164 -1.489 8.466 1.00 95.56 175 ILE A O 1
ATOM 1458 N N . GLY A 1 176 ? 8.192 -1.729 6.485 1.00 94.19 176 GLY A N 1
ATOM 1459 C CA . GLY A 1 176 ? 7.006 -1.753 5.633 1.00 94.19 176 GLY A CA 1
ATOM 1460 C C . GLY A 1 176 ? 6.442 -3.154 5.410 1.00 94.19 176 GLY A C 1
ATOM 1461 O O . GLY A 1 176 ? 5.524 -3.305 4.614 1.00 94.19 176 GLY A O 1
ATOM 1462 N N . ALA A 1 177 ? 6.979 -4.180 6.078 1.00 95.50 177 ALA A N 1
ATOM 1463 C CA . ALA A 1 177 ? 6.558 -5.575 5.939 1.00 95.50 177 ALA A CA 1
ATOM 1464 C C . ALA A 1 177 ? 6.582 -6.101 4.484 1.00 95.50 177 ALA A C 1
ATOM 1466 O O . ALA A 1 177 ? 5.704 -6.877 4.084 1.00 95.50 177 ALA A O 1
ATOM 1467 N N . GLY A 1 178 ? 7.588 -5.691 3.705 1.00 95.75 178 GLY A N 1
ATOM 1468 C CA . GLY A 1 178 ? 7.841 -6.158 2.339 1.00 95.75 178 GLY A CA 1
ATOM 1469 C C . GLY A 1 178 ? 7.721 -5.112 1.235 1.00 95.75 178 GLY A C 1
ATOM 1470 O O . GLY A 1 178 ? 8.030 -5.424 0.093 1.00 95.75 178 GLY A O 1
ATOM 1471 N N . GLU A 1 179 ? 7.288 -3.887 1.545 1.00 97.19 179 GLU A N 1
ATOM 1472 C CA . GLU A 1 179 ? 6.972 -2.863 0.528 1.00 97.19 179 GLU A CA 1
ATOM 1473 C C . GLU A 1 179 ? 8.172 -1.995 0.093 1.00 97.19 179 GLU A C 1
ATOM 1475 O O . GLU A 1 179 ? 8.021 -1.068 -0.703 1.00 97.19 179 GLU A O 1
ATOM 1480 N N . GLY A 1 180 ? 9.374 -2.279 0.609 1.00 97.06 180 GLY A N 1
ATOM 1481 C CA . GLY A 1 180 ? 10.601 -1.534 0.289 1.00 97.06 180 GLY A CA 1
ATOM 1482 C C . GLY A 1 180 ? 11.349 -2.020 -0.950 1.00 97.06 180 GLY A C 1
ATOM 1483 O O . GLY A 1 180 ? 12.317 -1.384 -1.362 1.00 97.06 180 GLY A O 1
ATOM 1484 N N . TRP A 1 181 ? 10.909 -3.119 -1.559 1.00 97.88 181 TRP A N 1
ATOM 1485 C CA . TRP A 1 181 ? 11.423 -3.625 -2.835 1.00 97.88 181 TRP A CA 1
ATOM 1486 C C . TRP A 1 181 ? 10.777 -2.857 -4.005 1.00 97.88 181 TRP A C 1
ATOM 1488 O O . TRP A 1 181 ? 10.012 -3.380 -4.818 1.00 97.88 181 TRP A O 1
ATOM 1498 N N . HIS A 1 182 ? 10.970 -1.535 -3.988 1.00 97.88 182 HIS A N 1
ATOM 1499 C CA . HIS A 1 182 ? 10.089 -0.597 -4.673 1.00 97.88 182 HIS A CA 1
ATOM 1500 C C . HIS A 1 182 ? 10.420 -0.421 -6.160 1.00 97.88 182 HIS A C 1
ATOM 1502 O O . HIS A 1 182 ? 9.516 -0.177 -6.961 1.00 97.88 182 HIS A O 1
ATOM 1508 N N . ASN A 1 183 ? 11.682 -0.606 -6.565 1.00 98.31 183 ASN A N 1
ATOM 1509 C CA . ASN A 1 183 ? 12.065 -0.600 -7.979 1.00 98.31 183 ASN A CA 1
ATOM 1510 C C . ASN A 1 183 ? 11.461 -1.803 -8.717 1.00 98.31 183 ASN A C 1
ATOM 1512 O O . ASN A 1 183 ? 10.939 -1.658 -9.827 1.00 98.31 183 ASN A O 1
ATOM 1516 N N . TYR A 1 184 ? 11.470 -2.973 -8.072 1.00 98.06 184 TYR A N 1
ATOM 1517 C CA . TYR A 1 184 ? 10.775 -4.162 -8.543 1.00 98.06 184 TYR A CA 1
ATOM 1518 C C . TYR A 1 184 ? 9.277 -3.906 -8.614 1.00 98.06 184 TYR A C 1
ATOM 1520 O O . TYR A 1 184 ? 8.663 -4.136 -9.653 1.00 98.06 184 TYR A O 1
ATOM 1528 N N . HIS A 1 185 ? 8.687 -3.389 -7.534 1.00 98.25 185 HIS A N 1
ATOM 1529 C CA . HIS A 1 185 ? 7.253 -3.149 -7.474 1.00 98.25 185 HIS A CA 1
ATOM 1530 C C . HIS A 1 185 ? 6.760 -2.216 -8.589 1.00 98.25 185 HIS A C 1
ATOM 1532 O O . HIS A 1 185 ? 5.768 -2.517 -9.245 1.00 98.25 185 HIS A O 1
ATOM 1538 N N . HIS A 1 186 ? 7.458 -1.115 -8.867 1.00 97.62 186 HIS A N 1
ATOM 1539 C CA . HIS A 1 186 ? 7.091 -0.230 -9.980 1.00 97.62 186 HIS A CA 1
ATOM 1540 C C . HIS A 1 186 ? 7.376 -0.831 -11.360 1.00 97.62 186 HIS A C 1
ATOM 1542 O O . HIS A 1 186 ? 6.736 -0.462 -12.344 1.00 97.62 186 HIS A O 1
ATOM 1548 N N . SER A 1 187 ? 8.288 -1.798 -11.442 1.00 96.38 187 SER A N 1
ATOM 1549 C CA . SER A 1 187 ? 8.556 -2.551 -12.668 1.00 96.38 187 SER A CA 1
ATOM 1550 C C . SER A 1 187 ? 7.505 -3.633 -12.952 1.00 96.38 187 SER A C 1
ATOM 1552 O O . SER A 1 187 ? 7.147 -3.860 -14.113 1.00 96.38 187 SER A O 1
ATOM 1554 N N . PHE A 1 188 ? 6.987 -4.267 -11.900 1.00 96.31 188 PHE A N 1
ATOM 1555 C CA . PHE A 1 188 ? 6.007 -5.352 -11.934 1.00 96.31 188 PHE A CA 1
ATOM 1556 C C . PHE A 1 188 ? 4.874 -5.077 -10.927 1.00 96.31 188 PHE A C 1
ATOM 1558 O O . PHE A 1 188 ? 4.719 -5.809 -9.946 1.00 96.31 188 PHE A O 1
ATOM 1565 N N . PRO A 1 189 ? 4.055 -4.027 -11.137 1.00 95.44 189 PRO A N 1
ATOM 1566 C CA . PRO A 1 189 ? 3.043 -3.614 -10.158 1.00 95.44 189 PRO A CA 1
ATOM 1567 C C . PRO A 1 189 ? 1.965 -4.676 -9.929 1.00 95.44 189 PRO A C 1
ATOM 1569 O O . PRO A 1 189 ? 1.339 -4.704 -8.873 1.00 95.44 189 PRO A O 1
ATOM 1572 N N . TRP A 1 190 ? 1.777 -5.574 -10.898 1.00 93.62 190 TRP A N 1
ATOM 1573 C CA . TRP A 1 190 ? 0.840 -6.686 -10.819 1.00 93.62 190 TRP A CA 1
ATOM 1574 C C . TRP A 1 190 ? 1.372 -7.899 -10.037 1.00 93.62 190 TRP A C 1
ATOM 1576 O O . TRP A 1 190 ? 0.600 -8.834 -9.836 1.00 93.62 190 TRP A O 1
ATOM 1586 N N . ASP A 1 191 ? 2.642 -7.933 -9.606 1.00 96.62 191 ASP A N 1
ATOM 1587 C CA . ASP A 1 191 ? 3.208 -9.083 -8.882 1.00 96.62 191 ASP A CA 1
ATOM 1588 C C . ASP A 1 191 ? 2.749 -9.076 -7.415 1.00 96.62 191 ASP A C 1
ATOM 1590 O O . ASP A 1 191 ? 2.926 -8.092 -6.690 1.00 96.62 191 ASP A O 1
ATOM 1594 N N . TYR A 1 192 ? 2.165 -10.181 -6.947 1.00 97.06 192 TYR A N 1
ATOM 1595 C CA . TYR A 1 192 ? 1.604 -10.287 -5.598 1.00 97.06 192 TYR A CA 1
ATOM 1596 C C . TYR A 1 192 ? 2.651 -10.200 -4.493 1.00 97.06 192 TYR A C 1
ATOM 1598 O O . TYR A 1 192 ? 2.318 -9.855 -3.354 1.00 97.06 192 TYR A O 1
ATOM 1606 N N . ARG A 1 193 ? 3.911 -10.478 -4.821 1.00 96.19 193 ARG A N 1
ATOM 1607 C CA . ARG A 1 193 ? 5.030 -10.417 -3.888 1.00 96.19 193 ARG A CA 1
ATOM 1608 C C . ARG A 1 193 ? 5.538 -8.994 -3.725 1.00 96.19 193 ARG A C 1
ATOM 1610 O O . ARG A 1 193 ? 6.168 -8.716 -2.711 1.00 96.19 193 ARG A O 1
ATOM 1617 N N . ALA A 1 194 ? 5.272 -8.109 -4.691 1.00 97.38 194 ALA A N 1
ATOM 1618 C CA . ALA A 1 194 ? 5.863 -6.770 -4.779 1.00 97.38 194 ALA A CA 1
ATOM 1619 C C . ALA A 1 194 ? 7.401 -6.771 -4.638 1.00 97.38 194 ALA A C 1
ATOM 1621 O O . ALA A 1 194 ? 7.992 -5.778 -4.234 1.00 97.38 194 ALA A O 1
ATOM 1622 N N . ALA A 1 195 ? 8.036 -7.903 -4.939 1.00 96.94 195 ALA A N 1
ATOM 1623 C CA . ALA A 1 195 ? 9.459 -8.145 -4.796 1.00 96.94 195 ALA A CA 1
ATOM 1624 C C . ALA A 1 195 ? 9.853 -9.328 -5.680 1.00 96.94 195 ALA A C 1
ATOM 1626 O O . ALA A 1 195 ? 9.028 -10.206 -5.953 1.00 96.94 195 ALA A O 1
ATOM 1627 N N . GLU A 1 196 ? 11.127 -9.392 -6.056 1.00 94.81 196 GLU A N 1
ATOM 1628 C CA . GLU A 1 196 ? 11.689 -10.602 -6.645 1.00 94.81 196 GLU A CA 1
ATOM 1629 C C . GLU A 1 196 ? 11.561 -11.785 -5.668 1.00 94.81 196 GLU A C 1
ATOM 1631 O O . GLU A 1 196 ? 11.526 -11.628 -4.441 1.00 94.81 196 GLU A O 1
ATOM 1636 N N . MET A 1 197 ? 11.478 -12.996 -6.211 1.00 87.12 197 MET A N 1
ATOM 1637 C CA . MET A 1 197 ? 11.431 -14.198 -5.396 1.00 87.12 197 MET A CA 1
ATOM 1638 C C . MET A 1 197 ? 12.674 -14.345 -4.502 1.00 87.12 197 MET A C 1
ATOM 1640 O O . MET A 1 197 ? 13.794 -14.097 -4.935 1.00 87.12 197 MET A O 1
ATOM 1644 N N . GLY A 1 198 ? 12.477 -14.783 -3.255 1.00 81.88 198 GLY A N 1
ATOM 1645 C CA . GLY A 1 198 ? 13.570 -15.017 -2.305 1.00 81.88 198 GLY A CA 1
ATOM 1646 C C . GLY A 1 198 ? 14.085 -13.755 -1.607 1.00 81.88 198 GLY A C 1
ATOM 1647 O O . GLY A 1 198 ? 14.997 -13.845 -0.787 1.00 81.88 198 GLY A O 1
ATOM 1648 N N . GLN A 1 199 ? 13.497 -12.585 -1.878 1.00 87.62 199 GLN A N 1
ATOM 1649 C CA . GLN A 1 199 ? 13.833 -11.361 -1.157 1.00 87.62 199 GLN A CA 1
ATOM 1650 C C . GLN A 1 199 ? 13.448 -11.455 0.325 1.00 87.62 199 GLN A C 1
ATOM 1652 O O . GLN A 1 199 ? 12.365 -11.919 0.695 1.00 87.62 199 GLN A O 1
ATOM 1657 N N . HIS A 1 200 ? 14.342 -10.977 1.187 1.00 87.38 200 HIS A N 1
ATOM 1658 C CA . HIS A 1 200 ? 14.132 -10.978 2.632 1.00 87.38 200 HIS A CA 1
ATOM 1659 C C . HIS A 1 200 ? 13.067 -9.943 3.049 1.00 87.38 200 HIS A C 1
ATOM 1661 O O . HIS A 1 200 ? 12.648 -9.089 2.268 1.00 87.38 200 HIS A O 1
ATOM 1667 N N . PHE A 1 201 ? 12.630 -10.005 4.309 1.00 92.56 201 PHE A N 1
ATOM 1668 C CA . PHE A 1 201 ? 11.728 -9.019 4.927 1.00 92.56 201 PHE A CA 1
ATOM 1669 C C . PHE A 1 201 ? 10.374 -8.805 4.233 1.00 92.56 201 PHE A C 1
ATOM 1671 O O . PHE A 1 201 ? 9.776 -7.743 4.356 1.00 92.56 201 PHE A O 1
ATOM 1678 N N . ASN A 1 202 ? 9.832 -9.828 3.567 1.00 95.56 202 ASN A N 1
ATOM 1679 C CA . ASN A 1 202 ? 8.538 -9.743 2.890 1.00 95.56 202 ASN A CA 1
ATOM 1680 C C . ASN A 1 202 ? 7.423 -10.504 3.622 1.00 95.56 202 ASN A C 1
ATOM 1682 O O . ASN A 1 202 ? 6.861 -11.478 3.121 1.00 95.56 202 ASN A O 1
ATOM 1686 N N . ILE A 1 203 ? 7.100 -10.045 4.834 1.00 95.69 203 ILE A N 1
ATOM 1687 C CA . ILE A 1 203 ? 6.070 -10.659 5.689 1.00 95.69 203 ILE A CA 1
ATOM 1688 C C . ILE A 1 203 ? 4.703 -10.660 4.992 1.00 95.69 203 ILE A C 1
ATOM 1690 O O . ILE A 1 203 ? 3.951 -11.623 5.116 1.00 95.69 203 ILE A O 1
ATOM 1694 N N . THR A 1 204 ? 4.382 -9.614 4.223 1.00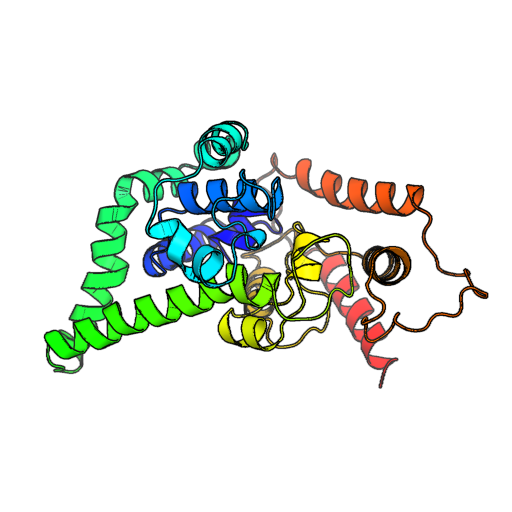 97.25 204 THR A N 1
ATOM 1695 C CA . THR A 1 204 ? 3.113 -9.543 3.488 1.00 97.25 204 THR A CA 1
ATOM 1696 C C . THR A 1 204 ? 2.946 -10.713 2.517 1.00 97.25 204 THR A C 1
ATOM 1698 O O . THR A 1 204 ? 1.860 -11.286 2.466 1.00 97.25 204 THR A O 1
ATOM 1701 N N . THR A 1 205 ? 3.998 -11.100 1.789 1.00 97.25 205 THR A N 1
ATOM 1702 C CA . THR A 1 205 ? 3.963 -12.268 0.894 1.00 97.25 205 THR A CA 1
ATOM 1703 C C . THR A 1 205 ? 3.693 -13.553 1.669 1.00 97.25 205 THR A C 1
ATOM 1705 O O . THR A 1 205 ? 2.773 -14.276 1.309 1.00 97.25 205 THR A O 1
ATOM 1708 N N . LEU A 1 206 ? 4.383 -13.771 2.796 1.00 96.69 206 LEU A N 1
ATOM 1709 C CA . LEU A 1 206 ? 4.170 -14.955 3.641 1.00 96.69 206 LEU A CA 1
ATOM 1710 C C . LEU A 1 206 ? 2.719 -15.068 4.134 1.00 96.69 206 LEU A C 1
ATOM 1712 O O . LEU A 1 206 ? 2.149 -16.156 4.173 1.00 96.69 206 LEU A O 1
ATOM 1716 N N . VAL A 1 207 ? 2.095 -13.940 4.492 1.00 97.88 207 VAL A N 1
ATOM 1717 C CA . VAL A 1 207 ? 0.682 -13.915 4.902 1.00 97.88 207 VAL A CA 1
ATOM 1718 C C . VAL A 1 207 ? -0.244 -14.245 3.728 1.00 97.88 207 VAL A C 1
ATOM 1720 O O . VAL A 1 207 ? -1.235 -14.951 3.924 1.00 97.88 207 VAL A O 1
ATOM 1723 N N . ILE A 1 208 ? 0.056 -13.760 2.519 1.00 97.88 208 ILE A N 1
ATOM 1724 C CA . ILE A 1 208 ? -0.721 -14.089 1.316 1.00 97.88 208 ILE A CA 1
ATOM 1725 C C . ILE A 1 208 ? -0.583 -15.578 0.984 1.00 97.88 208 ILE A C 1
ATOM 1727 O O . ILE A 1 208 ? -1.605 -16.224 0.764 1.00 97.88 208 ILE A O 1
ATOM 1731 N N . ASP A 1 209 ? 0.631 -16.130 1.020 1.00 96.44 209 ASP A N 1
ATOM 1732 C CA . ASP A 1 209 ? 0.899 -17.549 0.759 1.00 96.44 209 ASP A CA 1
ATOM 1733 C C . ASP A 1 209 ? 0.164 -18.445 1.764 1.00 96.44 209 ASP A C 1
ATOM 1735 O O . ASP A 1 209 ? -0.525 -19.386 1.373 1.00 96.44 209 ASP A O 1
ATOM 1739 N N . PHE A 1 210 ? 0.195 -18.092 3.054 1.00 97.56 210 PHE A N 1
ATOM 1740 C CA . PHE A 1 210 ? -0.594 -18.775 4.083 1.00 97.56 210 PHE A CA 1
ATOM 1741 C C . PHE A 1 210 ? -2.100 -18.718 3.785 1.00 97.56 210 PHE A C 1
ATOM 1743 O O . PHE A 1 210 ? -2.806 -19.722 3.881 1.00 97.56 210 PHE A O 1
ATOM 1750 N N . CYS A 1 211 ? -2.618 -17.549 3.395 1.00 97.62 211 CYS A N 1
ATOM 1751 C CA . CYS A 1 211 ? -4.022 -17.418 3.009 1.00 97.62 211 CYS A CA 1
ATOM 1752 C C . CYS A 1 211 ? -4.351 -18.266 1.771 1.00 97.62 211 CYS A C 1
ATOM 1754 O O . CYS A 1 211 ? -5.450 -18.817 1.692 1.00 97.62 211 CYS A O 1
ATOM 1756 N N . ALA A 1 212 ? -3.423 -18.386 0.821 1.00 96.06 212 ALA A N 1
ATOM 1757 C CA . ALA A 1 212 ? -3.591 -19.188 -0.384 1.00 96.06 212 ALA A CA 1
ATOM 1758 C C . ALA A 1 212 ? -3.603 -20.690 -0.080 1.00 96.06 212 ALA A C 1
ATOM 1760 O O . ALA A 1 212 ? -4.500 -21.401 -0.530 1.00 96.06 212 ALA A O 1
ATOM 1761 N N . GLU A 1 213 ? -2.701 -21.159 0.785 1.00 96.75 213 GLU A N 1
ATOM 1762 C CA . GLU A 1 213 ? -2.657 -22.546 1.265 1.00 96.75 213 GLU A CA 1
ATOM 1763 C C . GLU A 1 213 ? -4.001 -22.985 1.877 1.00 96.75 213 GLU A C 1
ATOM 1765 O O . GLU A 1 213 ? -4.425 -24.137 1.727 1.00 96.75 213 GLU A O 1
ATOM 1770 N N . ARG A 1 214 ? -4.700 -22.049 2.537 1.00 95.88 214 ARG A N 1
ATOM 1771 C CA . ARG A 1 214 ? -6.022 -22.259 3.156 1.00 95.88 214 ARG A CA 1
ATOM 1772 C C . ARG A 1 214 ? -7.207 -21.956 2.243 1.00 95.88 214 ARG A C 1
ATOM 1774 O O . ARG A 1 214 ? -8.349 -22.057 2.688 1.00 95.88 214 ARG A O 1
ATOM 1781 N N . GLY A 1 215 ? -6.959 -21.607 0.981 1.00 94.94 215 GLY A N 1
ATOM 1782 C CA . GLY A 1 215 ? -7.997 -21.286 -0.001 1.00 94.94 215 GLY A CA 1
ATOM 1783 C C . GLY A 1 215 ? -8.731 -19.969 0.275 1.00 94.94 215 GLY A C 1
ATOM 1784 O O . GLY A 1 215 ? -9.825 -19.745 -0.240 1.00 94.94 215 GLY A O 1
ATOM 1785 N N . TRP A 1 216 ? -8.175 -19.091 1.113 1.00 97.25 216 TRP A N 1
ATOM 1786 C CA . TRP A 1 216 ? -8.720 -17.751 1.352 1.00 97.25 216 TRP A CA 1
ATOM 1787 C C . TRP A 1 216 ? -8.275 -16.740 0.301 1.00 97.25 216 TRP A C 1
ATOM 1789 O O . TRP A 1 216 ? -8.982 -15.756 0.074 1.00 97.25 216 TRP A O 1
ATOM 1799 N N . ALA A 1 217 ? -7.131 -16.998 -0.331 1.00 97.00 217 ALA A N 1
ATOM 1800 C CA . ALA A 1 217 ? -6.603 -16.271 -1.474 1.00 97.00 217 ALA A CA 1
ATOM 1801 C C . ALA A 1 217 ? -6.332 -17.230 -2.646 1.00 97.00 217 ALA A C 1
ATOM 1803 O O . ALA A 1 217 ? -6.090 -18.413 -2.431 1.00 97.00 217 ALA A O 1
ATOM 1804 N N . TRP A 1 218 ? -6.399 -16.742 -3.883 1.00 96.25 218 TRP A N 1
ATOM 1805 C CA . TRP A 1 218 ? -6.085 -17.518 -5.092 1.00 96.25 218 TRP A CA 1
ATOM 1806 C C . TRP A 1 218 ? -5.732 -16.594 -6.263 1.00 96.25 218 TRP A C 1
ATOM 1808 O O . TRP A 1 218 ? -5.859 -15.373 -6.156 1.00 96.25 218 TRP A O 1
ATOM 1818 N N . GLY A 1 219 ? -5.273 -17.164 -7.382 1.00 93.56 219 GLY A N 1
ATOM 1819 C CA . GLY A 1 219 ? -4.902 -16.395 -8.577 1.00 93.56 219 GLY A CA 1
ATOM 1820 C C . GLY A 1 219 ? -3.735 -15.432 -8.334 1.00 93.56 219 GLY A C 1
ATOM 1821 O O . GLY A 1 219 ? -3.805 -14.275 -8.740 1.00 93.56 219 GLY A O 1
ATOM 1822 N N . LEU A 1 220 ? -2.712 -15.887 -7.603 1.00 94.19 220 LEU A N 1
ATOM 1823 C CA . LEU A 1 220 ? -1.527 -15.108 -7.238 1.00 94.19 220 LEU A CA 1
ATOM 1824 C C . LEU A 1 220 ? -0.669 -14.854 -8.488 1.00 94.19 220 LEU A C 1
ATOM 1826 O O . LEU A 1 220 ? -0.139 -15.791 -9.082 1.00 94.19 220 LEU A O 1
ATOM 1830 N N . LYS A 1 221 ? -0.525 -13.587 -8.884 1.00 90.31 221 LYS A N 1
ATOM 1831 C CA . LYS A 1 221 ? 0.239 -13.171 -10.069 1.00 90.31 221 LYS A CA 1
ATOM 1832 C C . LYS A 1 221 ? 1.718 -13.011 -9.750 1.00 90.31 221 LYS A C 1
ATOM 1834 O O . LYS A 1 221 ? 2.059 -12.223 -8.874 1.00 90.31 221 LYS A O 1
ATOM 1839 N N . ALA A 1 222 ? 2.592 -13.685 -10.487 1.00 92.94 222 ALA A N 1
ATOM 1840 C CA . ALA A 1 222 ? 4.032 -13.660 -10.248 1.00 92.94 222 ALA A CA 1
ATOM 1841 C C . ALA A 1 222 ? 4.816 -13.494 -11.554 1.00 92.94 222 ALA A C 1
ATOM 1843 O O . ALA A 1 222 ? 4.497 -14.119 -12.563 1.00 92.94 222 ALA A O 1
ATOM 1844 N N . ALA A 1 223 ? 5.860 -12.667 -11.531 1.00 91.00 223 ALA A N 1
ATOM 1845 C CA . ALA A 1 223 ? 6.728 -12.457 -12.673 1.00 91.00 223 ALA A CA 1
ATOM 1846 C C . ALA A 1 223 ? 7.550 -13.709 -12.918 1.00 9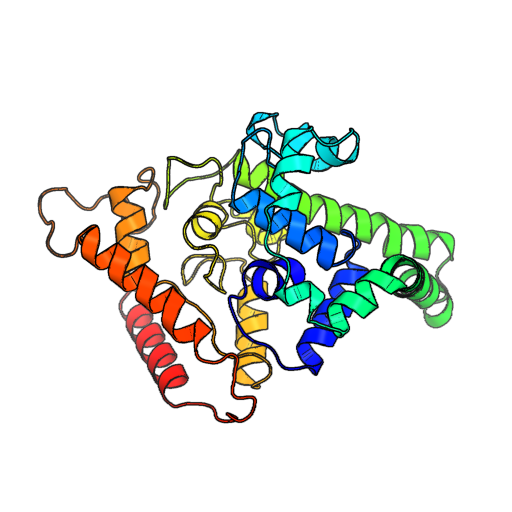1.00 223 ALA A C 1
ATOM 1848 O O . ALA A 1 223 ? 8.112 -14.281 -11.974 1.00 91.00 223 ALA A O 1
ATOM 1849 N N . SER A 1 224 ? 7.653 -14.101 -14.187 1.00 88.12 224 SER A N 1
ATOM 1850 C CA . SER A 1 224 ? 8.521 -15.205 -14.561 1.00 88.12 224 SER A CA 1
ATOM 1851 C C . SER A 1 224 ? 9.990 -14.806 -14.358 1.00 88.12 224 SER A C 1
ATOM 1853 O O . SER A 1 224 ? 10.347 -13.637 -14.553 1.00 88.12 224 SER A O 1
ATOM 1855 N N . PRO A 1 225 ? 10.878 -15.757 -14.018 1.00 88.19 225 PRO A N 1
ATOM 1856 C CA . PRO A 1 225 ? 12.318 -15.493 -13.929 1.00 88.19 225 PRO A CA 1
ATOM 1857 C C . PRO A 1 225 ? 12.878 -14.853 -15.204 1.00 88.19 225 PRO A C 1
ATOM 1859 O O . PRO A 1 225 ? 13.765 -14.006 -15.156 1.00 88.19 225 PRO A O 1
ATOM 1862 N N . ALA A 1 226 ? 12.292 -15.222 -16.340 1.00 84.62 226 ALA A N 1
ATOM 1863 C CA . ALA A 1 226 ? 12.590 -14.693 -17.653 1.00 84.62 226 ALA A CA 1
ATOM 1864 C C . ALA A 1 226 ? 12.338 -13.165 -17.715 1.00 84.62 226 ALA A C 1
ATOM 1866 O O . ALA A 1 226 ? 13.244 -12.391 -18.031 1.00 84.62 226 ALA A O 1
ATOM 1867 N N . MET A 1 227 ? 11.142 -12.708 -17.321 1.00 88.88 227 MET A N 1
ATOM 1868 C CA . MET A 1 227 ? 10.794 -11.279 -17.280 1.00 88.88 227 MET A CA 1
ATOM 1869 C C . MET A 1 227 ? 11.691 -10.485 -16.324 1.00 88.88 227 MET A C 1
ATOM 1871 O O . MET A 1 227 ? 12.104 -9.367 -16.644 1.00 88.88 227 MET A O 1
ATOM 1875 N N . VAL A 1 228 ? 11.997 -11.063 -15.158 1.00 90.75 228 VAL A N 1
ATOM 1876 C CA . VAL A 1 228 ? 12.882 -10.454 -14.155 1.00 90.75 228 VAL A CA 1
ATOM 1877 C C . VAL A 1 228 ? 14.289 -10.275 -14.724 1.00 90.75 228 VAL A C 1
ATOM 1879 O O . VAL A 1 228 ? 14.823 -9.167 -14.684 1.00 90.75 228 VAL A O 1
ATOM 1882 N N . LYS A 1 229 ? 14.854 -11.330 -15.325 1.00 89.00 229 LYS A N 1
ATOM 1883 C CA . LYS A 1 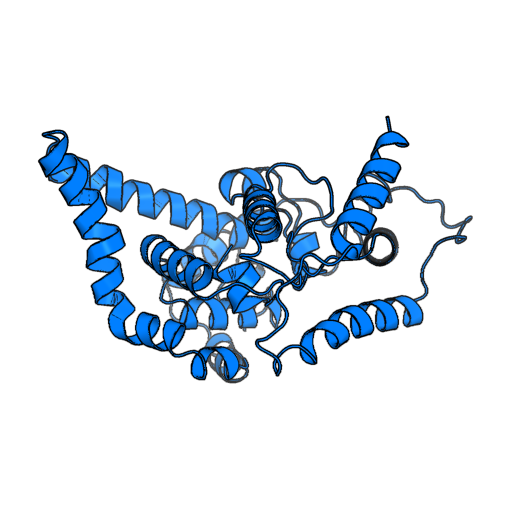229 ? 16.168 -11.298 -15.977 1.00 89.00 229 LYS A CA 1
ATOM 1884 C C . LYS A 1 229 ? 16.229 -10.245 -17.076 1.00 89.00 229 LYS A C 1
ATOM 1886 O O . LYS A 1 229 ? 17.164 -9.452 -17.085 1.00 89.00 229 LYS A O 1
ATOM 1891 N N . TYR A 1 230 ? 15.235 -10.213 -17.965 1.00 88.38 230 TYR A N 1
ATOM 1892 C CA . TYR A 1 230 ? 15.164 -9.230 -19.048 1.00 88.38 230 TYR A CA 1
ATOM 1893 C C . TYR A 1 230 ? 15.237 -7.796 -18.512 1.00 88.38 230 TYR A C 1
ATOM 1895 O O . TYR A 1 230 ? 16.068 -7.003 -18.955 1.00 88.38 230 TYR A O 1
ATOM 1903 N N . ARG A 1 231 ? 14.405 -7.459 -17.517 1.00 91.06 231 ARG A N 1
ATOM 1904 C CA . ARG A 1 231 ? 14.438 -6.119 -16.923 1.00 91.06 231 ARG A CA 1
ATOM 1905 C C . ARG A 1 231 ? 15.773 -5.833 -16.255 1.00 91.06 231 ARG A C 1
ATOM 1907 O O . ARG A 1 231 ? 16.328 -4.758 -16.462 1.00 91.06 231 ARG A O 1
ATOM 1914 N N . ALA A 1 232 ? 16.306 -6.797 -15.513 1.00 92.69 232 ALA A N 1
ATOM 1915 C CA . ALA A 1 232 ? 17.561 -6.618 -14.810 1.00 92.69 232 ALA A CA 1
ATOM 1916 C C . ALA A 1 232 ? 18.750 -6.347 -15.740 1.00 92.69 232 ALA A C 1
ATOM 1918 O O . ALA A 1 232 ? 19.573 -5.486 -15.440 1.00 92.69 232 ALA A O 1
ATOM 1919 N N . THR A 1 233 ? 18.824 -7.032 -16.884 1.00 89.69 233 THR A N 1
ATOM 1920 C CA . THR A 1 233 ? 19.929 -6.870 -17.839 1.00 89.69 233 THR A CA 1
ATOM 1921 C C . THR A 1 233 ? 19.739 -5.679 -18.775 1.00 89.69 233 THR A C 1
ATOM 1923 O O . THR A 1 233 ? 20.701 -4.977 -19.067 1.00 89.69 233 THR A O 1
ATOM 1926 N N . LYS A 1 234 ? 18.514 -5.420 -19.255 1.00 89.25 234 LYS A N 1
ATOM 1927 C CA . LYS A 1 234 ? 18.259 -4.369 -20.259 1.00 89.25 234 LYS A CA 1
ATOM 1928 C C . LYS A 1 234 ? 17.955 -3.000 -19.661 1.00 89.25 234 LYS A C 1
ATOM 1930 O O . LYS A 1 234 ? 18.276 -1.984 -20.274 1.00 89.25 234 LYS A O 1
ATOM 1935 N N . ARG A 1 235 ? 17.304 -2.957 -18.497 1.00 92.00 235 ARG A N 1
ATOM 1936 C CA . ARG A 1 235 ? 16.789 -1.721 -17.876 1.00 92.00 235 ARG A CA 1
ATOM 1937 C C . ARG A 1 235 ? 17.402 -1.439 -16.507 1.00 92.00 235 ARG A C 1
ATOM 1939 O O . ARG A 1 235 ? 17.350 -0.302 -16.049 1.00 92.00 235 ARG A O 1
ATOM 1946 N N . GLY A 1 236 ? 17.996 -2.437 -15.859 1.00 94.00 236 GLY A N 1
ATOM 1947 C CA . GLY A 1 236 ? 18.659 -2.276 -14.570 1.00 94.00 236 GLY A CA 1
ATOM 1948 C C . GLY A 1 236 ? 19.853 -1.317 -14.608 1.00 94.00 236 GLY A C 1
ATOM 1949 O O . GLY A 1 236 ? 20.454 -1.047 -15.652 1.00 94.00 236 GLY A O 1
ATOM 1950 N N . ASP A 1 237 ? 20.218 -0.811 -13.435 1.00 94.44 237 ASP A N 1
ATOM 1951 C CA . ASP A 1 237 ? 21.425 -0.008 -13.195 1.00 94.44 237 ASP A CA 1
ATOM 1952 C C . ASP A 1 237 ? 22.705 -0.853 -13.020 1.00 94.44 237 ASP A C 1
ATOM 1954 O O . ASP A 1 237 ? 23.764 -0.312 -12.706 1.00 94.44 237 ASP A O 1
ATOM 1958 N N . GLY A 1 238 ? 22.618 -2.174 -13.213 1.00 92.62 238 GLY A N 1
ATOM 1959 C CA . GLY A 1 238 ? 23.727 -3.107 -13.012 1.00 92.62 238 GLY A CA 1
ATOM 1960 C C . GLY A 1 238 ? 23.936 -3.537 -11.557 1.00 92.62 238 GLY A C 1
ATOM 1961 O O . GLY A 1 238 ? 24.884 -4.262 -11.277 1.00 92.62 238 GLY A O 1
ATOM 1962 N N . SER A 1 239 ? 23.065 -3.159 -10.616 1.00 94.00 239 SER A N 1
ATOM 1963 C CA . SER A 1 239 ? 23.194 -3.560 -9.208 1.00 94.00 239 SER A CA 1
ATOM 1964 C C . SER A 1 239 ? 22.583 -4.932 -8.885 1.00 94.00 239 SER A C 1
ATOM 1966 O O . SER A 1 239 ? 22.589 -5.353 -7.724 1.00 94.00 239 SER A O 1
ATOM 1968 N N . HIS A 1 240 ? 21.958 -5.606 -9.856 1.00 93.69 240 HIS A N 1
ATOM 1969 C CA . HIS A 1 240 ? 21.239 -6.855 -9.605 1.00 93.69 240 HIS A CA 1
ATOM 1970 C C . HIS A 1 240 ? 22.202 -7.962 -9.154 1.00 93.69 240 HIS A C 1
ATOM 1972 O O . HIS A 1 240 ? 23.175 -8.263 -9.841 1.00 93.69 240 HIS A O 1
ATOM 1978 N N . ARG A 1 241 ? 21.908 -8.634 -8.034 1.00 86.81 241 ARG A N 1
ATOM 1979 C CA . ARG A 1 241 ? 22.824 -9.609 -7.403 1.00 86.81 241 ARG A CA 1
ATOM 1980 C C . ARG A 1 241 ? 23.324 -10.694 -8.364 1.00 86.81 241 ARG A C 1
ATOM 1982 O O . ARG A 1 241 ? 24.515 -10.966 -8.399 1.00 86.81 241 ARG A O 1
ATOM 1989 N N . VAL A 1 242 ? 22.412 -11.266 -9.153 1.00 85.94 242 VAL A N 1
ATOM 1990 C CA . VAL A 1 242 ? 22.716 -12.329 -10.129 1.00 85.94 242 VAL A CA 1
ATOM 1991 C C . VAL A 1 242 ? 23.103 -11.784 -11.512 1.00 85.94 242 VAL A C 1
ATOM 1993 O O . VAL A 1 242 ? 24.056 -12.259 -12.118 1.00 85.94 242 VAL A O 1
ATOM 1996 N N . TYR A 1 243 ? 22.384 -10.780 -12.025 1.00 82.75 243 TYR A N 1
ATOM 1997 C CA . TYR A 1 243 ? 22.488 -10.344 -13.424 1.00 82.75 243 TYR A CA 1
ATOM 1998 C C . TYR A 1 243 ? 23.412 -9.137 -13.661 1.00 82.75 243 TYR A C 1
ATOM 2000 O O . TYR A 1 243 ? 23.482 -8.642 -14.780 1.00 82.75 243 TYR A O 1
ATOM 2008 N N . SER A 1 244 ? 24.141 -8.672 -12.640 1.00 67.62 244 SER A N 1
ATOM 2009 C CA . SER A 1 244 ? 25.025 -7.491 -12.702 1.00 67.62 244 SER A CA 1
ATOM 2010 C C . SER A 1 244 ? 26.226 -7.609 -13.652 1.00 67.62 244 SER A C 1
ATOM 2012 O O . SER A 1 244 ? 26.891 -6.604 -13.893 1.00 67.62 244 SER A O 1
ATOM 2014 N N . LYS A 1 245 ? 26.542 -8.809 -14.169 1.00 56.09 245 LYS A N 1
ATOM 2015 C CA . LYS A 1 245 ? 27.778 -9.083 -14.931 1.00 56.09 245 LYS A CA 1
ATOM 2016 C C . LYS A 1 245 ? 27.646 -10.145 -16.032 1.00 56.09 245 LYS A C 1
ATOM 2018 O O . LYS A 1 245 ? 28.589 -10.896 -16.266 1.00 56.09 245 LYS A O 1
ATOM 2023 N N . VAL A 1 246 ? 26.494 -10.275 -16.687 1.00 54.25 246 VAL A N 1
ATOM 2024 C CA . VAL A 1 246 ? 26.446 -11.148 -17.873 1.00 54.25 246 VAL A CA 1
ATOM 2025 C C . VAL A 1 246 ? 27.157 -10.412 -19.010 1.00 54.25 246 VAL A C 1
ATOM 2027 O O . VAL A 1 246 ? 26.639 -9.406 -19.483 1.00 54.25 246 VAL A O 1
ATOM 2030 N N . ASP A 1 247 ? 28.356 -10.881 -19.377 1.00 48.41 247 ASP A N 1
ATOM 2031 C CA . ASP A 1 247 ? 29.122 -10.418 -20.541 1.00 48.41 247 ASP A CA 1
ATOM 2032 C C . ASP A 1 247 ? 28.205 -10.340 -21.769 1.00 48.41 247 ASP A C 1
ATOM 2034 O O . ASP A 1 247 ? 27.553 -11.328 -22.121 1.00 48.41 247 ASP A O 1
ATOM 2038 N N . ASP A 1 248 ? 28.215 -9.193 -22.457 1.00 52.31 248 ASP A N 1
ATOM 2039 C CA . ASP A 1 248 ? 27.445 -8.903 -23.681 1.00 52.31 248 ASP A CA 1
ATOM 2040 C C . ASP A 1 248 ? 27.669 -9.925 -24.823 1.00 52.31 248 ASP A C 1
ATOM 2042 O O . ASP A 1 248 ? 26.975 -9.899 -25.839 1.00 52.31 248 ASP A O 1
ATOM 2046 N N . ASN A 1 249 ? 28.616 -10.854 -24.662 1.00 48.66 249 ASN A N 1
ATOM 2047 C CA . ASN A 1 249 ? 29.045 -11.802 -25.684 1.00 48.66 249 ASN A CA 1
ATOM 2048 C C . ASN A 1 249 ? 28.285 -13.143 -25.691 1.00 48.66 249 ASN A C 1
ATOM 2050 O O . ASN A 1 249 ? 28.314 -13.817 -26.715 1.00 48.66 249 ASN A O 1
ATOM 2054 N N . ASN A 1 250 ? 27.569 -13.523 -24.621 1.00 47.59 250 ASN A N 1
ATOM 2055 C CA . ASN A 1 250 ? 26.772 -14.765 -24.578 1.00 47.59 250 ASN A CA 1
ATOM 2056 C C . ASN A 1 250 ? 25.284 -14.466 -24.350 1.00 47.59 250 ASN A C 1
ATOM 2058 O O . ASN A 1 250 ? 24.686 -14.810 -23.329 1.00 47.59 250 ASN A O 1
ATOM 2062 N N . ASN A 1 251 ? 24.680 -13.842 -25.360 1.00 51.38 251 ASN A N 1
ATOM 2063 C CA . ASN A 1 251 ? 23.270 -13.448 -25.452 1.00 51.38 251 ASN A CA 1
ATOM 2064 C C . ASN A 1 251 ? 22.283 -14.645 -25.506 1.00 51.38 251 ASN A C 1
ATOM 2066 O O . ASN A 1 251 ? 21.158 -14.506 -25.973 1.00 51.38 251 ASN A O 1
ATOM 2070 N N . GLU A 1 252 ? 22.684 -15.827 -25.033 1.00 48.03 252 GLU A N 1
ATOM 2071 C CA . GLU A 1 252 ? 21.992 -17.114 -25.209 1.00 48.03 252 GLU A CA 1
ATOM 2072 C C . GLU A 1 252 ? 20.662 -17.207 -24.428 1.00 48.03 252 GLU A C 1
ATOM 2074 O O . GLU A 1 252 ? 19.881 -18.133 -24.607 1.00 48.03 252 GLU A O 1
ATOM 2079 N N . TYR A 1 253 ? 20.370 -16.216 -23.576 1.00 49.75 253 TYR A N 1
ATOM 2080 C CA . TYR A 1 253 ? 19.163 -16.159 -22.743 1.00 49.75 253 TYR A CA 1
ATOM 2081 C C . TYR A 1 253 ? 18.567 -14.745 -22.624 1.00 49.75 253 TYR A C 1
ATOM 2083 O O . TYR A 1 253 ? 17.860 -14.455 -21.650 1.00 49.75 253 TYR A O 1
ATOM 2091 N N . ALA A 1 254 ? 18.911 -13.826 -23.530 1.00 55.25 254 ALA A N 1
ATOM 2092 C CA . ALA A 1 254 ? 18.248 -12.529 -23.585 1.00 55.25 254 ALA A CA 1
ATOM 2093 C C . ALA A 1 254 ? 16.899 -12.705 -24.284 1.00 55.25 254 ALA A C 1
ATOM 2095 O O . ALA A 1 254 ? 16.843 -13.087 -25.445 1.00 55.25 254 ALA A O 1
ATOM 2096 N N . ILE A 1 255 ? 15.817 -12.451 -23.555 1.00 64.06 255 ILE A N 1
ATOM 2097 C CA . ILE A 1 255 ? 14.468 -12.434 -24.126 1.00 64.06 255 ILE A CA 1
ATOM 2098 C C . ILE A 1 255 ? 14.372 -11.212 -25.033 1.00 64.06 255 ILE A C 1
ATOM 2100 O O . ILE A 1 255 ? 14.814 -10.128 -24.641 1.00 64.06 255 ILE A O 1
ATOM 2104 N N . GLU A 1 256 ? 13.825 -11.377 -26.231 1.00 74.75 256 GLU A N 1
ATOM 2105 C CA . GLU A 1 256 ? 13.588 -10.249 -27.126 1.00 74.75 256 GLU A CA 1
ATOM 2106 C C . GLU A 1 256 ? 12.443 -9.366 -26.605 1.00 74.75 256 GLU A C 1
ATOM 2108 O O . GLU A 1 256 ? 11.578 -9.808 -25.845 1.00 74.75 256 GLU A O 1
ATOM 2113 N N . ASP A 1 257 ? 12.421 -8.092 -27.003 1.00 77.00 257 ASP A N 1
ATOM 2114 C CA . ASP A 1 257 ? 11.392 -7.142 -26.554 1.00 77.00 257 ASP A CA 1
ATOM 2115 C C . ASP A 1 257 ? 9.972 -7.641 -26.889 1.00 77.00 257 ASP A C 1
ATOM 2117 O O . ASP A 1 257 ? 9.056 -7.480 -26.080 1.00 77.00 257 ASP A O 1
ATOM 2121 N N . GLU A 1 258 ? 9.796 -8.296 -28.043 1.00 80.69 258 GLU A N 1
ATOM 2122 C CA . GLU A 1 258 ? 8.520 -8.883 -28.471 1.00 80.69 258 GLU A CA 1
ATOM 2123 C C . GLU A 1 258 ? 8.067 -10.023 -27.548 1.00 80.69 258 GLU A C 1
ATOM 2125 O O . GLU A 1 258 ? 6.915 -10.041 -27.104 1.00 80.69 258 GLU A O 1
ATOM 2130 N N . ASP A 1 259 ? 8.979 -10.923 -27.178 1.00 77.25 259 ASP A N 1
ATOM 2131 C CA . ASP A 1 259 ? 8.701 -12.030 -26.260 1.00 77.25 259 ASP A CA 1
ATOM 2132 C C . ASP A 1 259 ? 8.364 -11.527 -24.853 1.00 77.25 259 ASP A C 1
ATOM 2134 O O . ASP A 1 259 ? 7.448 -12.034 -24.202 1.00 77.25 259 ASP A O 1
ATOM 2138 N N . TYR A 1 260 ? 9.060 -10.490 -24.377 1.00 76.12 260 TYR A N 1
ATOM 2139 C CA . TYR A 1 260 ? 8.731 -9.858 -23.101 1.00 76.12 260 TYR A CA 1
ATOM 2140 C C . TYR A 1 260 ? 7.330 -9.231 -23.130 1.00 76.12 260 TYR A C 1
ATOM 2142 O O . TYR A 1 260 ? 6.562 -9.395 -22.177 1.00 76.12 260 TYR A O 1
ATOM 2150 N N . ILE A 1 261 ? 6.979 -8.526 -24.211 1.00 78.94 261 ILE A N 1
ATOM 2151 C CA . ILE A 1 261 ? 5.645 -7.936 -24.389 1.00 78.94 261 ILE A CA 1
ATOM 2152 C C . ILE A 1 261 ? 4.578 -9.032 -24.392 1.00 78.94 261 ILE A C 1
ATOM 2154 O O . ILE A 1 261 ? 3.557 -8.881 -23.717 1.00 78.94 261 ILE A O 1
ATOM 2158 N N . LYS A 1 262 ? 4.831 -10.147 -25.083 1.00 79.69 262 LYS A N 1
ATOM 2159 C CA . LYS A 1 262 ? 3.936 -11.304 -25.116 1.00 79.69 262 LYS A CA 1
ATOM 2160 C C . LYS A 1 262 ? 3.742 -11.913 -23.727 1.00 79.69 262 LYS A C 1
ATOM 2162 O O . LYS A 1 262 ? 2.607 -11.993 -23.268 1.00 79.69 262 LYS A O 1
ATOM 2167 N N . LEU A 1 263 ? 4.824 -12.241 -23.017 1.00 74.75 263 LEU A N 1
ATOM 2168 C CA . LEU A 1 263 ? 4.767 -12.793 -21.655 1.00 74.75 263 LEU A CA 1
ATOM 2169 C C . LEU A 1 263 ? 4.032 -11.859 -20.687 1.00 74.75 263 LEU A C 1
ATOM 2171 O O . LEU A 1 263 ? 3.224 -12.300 -19.870 1.00 74.75 263 LEU A O 1
ATOM 2175 N N . LYS A 1 264 ? 4.286 -10.550 -20.794 1.00 73.31 264 LYS A N 1
ATOM 2176 C CA . LYS A 1 264 ? 3.578 -9.539 -20.008 1.00 73.31 264 LYS A CA 1
ATOM 2177 C C . LYS A 1 264 ? 2.080 -9.525 -20.332 1.00 73.31 264 LYS A C 1
ATOM 2179 O O . LYS A 1 264 ? 1.271 -9.471 -19.412 1.00 73.31 264 LYS A O 1
ATOM 2184 N N . SER A 1 265 ? 1.712 -9.579 -21.611 1.00 75.62 265 SER A N 1
ATOM 2185 C CA . SER A 1 265 ? 0.315 -9.573 -22.055 1.00 75.62 265 SER A CA 1
ATOM 2186 C C . SER A 1 265 ? -0.434 -10.845 -21.645 1.00 75.62 265 SER A C 1
ATOM 2188 O O . SER A 1 265 ? -1.569 -10.758 -21.175 1.00 75.62 265 SER A O 1
ATOM 2190 N N . GLU A 1 266 ? 0.197 -12.014 -21.745 1.00 72.75 266 GLU A N 1
ATOM 2191 C CA . GLU A 1 266 ? -0.357 -13.290 -21.275 1.00 72.75 266 GLU A CA 1
ATOM 2192 C C . GLU A 1 266 ? -0.609 -13.249 -19.761 1.00 72.75 266 GLU A C 1
ATOM 2194 O O . GLU A 1 266 ? -1.712 -13.561 -19.304 1.00 72.75 266 GLU A O 1
ATOM 2199 N N . ALA A 1 267 ? 0.364 -12.746 -18.990 1.00 66.19 267 ALA A N 1
ATOM 2200 C CA . ALA A 1 267 ? 0.228 -12.540 -17.549 1.00 66.19 267 ALA A CA 1
ATOM 2201 C C . ALA A 1 267 ? -0.861 -11.516 -17.173 1.00 66.19 267 ALA A C 1
ATOM 2203 O O . ALA A 1 267 ? -1.388 -11.566 -16.065 1.00 66.19 267 ALA A O 1
ATOM 2204 N N . GLU A 1 268 ? -1.223 -10.586 -18.059 1.00 64.56 268 GLU A N 1
ATOM 2205 C CA . GLU A 1 268 ? -2.335 -9.649 -17.853 1.00 64.56 268 GLU A CA 1
ATOM 2206 C C . GLU A 1 268 ? -3.695 -10.257 -18.262 1.00 64.56 268 GLU A C 1
ATOM 2208 O O . GLU A 1 268 ? -4.710 -9.968 -17.621 1.00 64.56 268 GLU A O 1
ATOM 2213 N N . THR A 1 269 ? -3.723 -11.126 -19.281 1.00 62.62 269 THR A N 1
ATOM 2214 C CA . THR A 1 269 ? -4.950 -11.671 -19.898 1.00 62.62 269 THR A CA 1
ATOM 2215 C C . THR A 1 269 ? -5.554 -12.836 -19.117 1.00 62.62 269 THR A C 1
ATOM 2217 O O . THR A 1 269 ? -6.754 -12.801 -18.843 1.00 62.62 269 THR A O 1
ATOM 2220 N N . ILE A 1 270 ? -4.734 -13.803 -18.675 1.00 56.34 270 ILE A N 1
ATOM 2221 C CA . ILE A 1 270 ? -5.166 -15.016 -17.938 1.00 56.34 270 ILE A CA 1
ATOM 2222 C C . ILE A 1 270 ? -6.090 -14.683 -16.751 1.00 56.34 270 ILE A C 1
ATOM 2224 O O . ILE A 1 270 ? -6.959 -15.460 -16.375 1.00 56.34 270 ILE A O 1
ATOM 2228 N N . PHE A 1 271 ? -5.962 -13.493 -16.167 1.00 50.34 271 PHE A N 1
ATOM 2229 C CA . PHE A 1 271 ? -6.683 -13.126 -14.949 1.00 50.34 271 PHE A CA 1
ATOM 2230 C C . PHE A 1 271 ? -7.896 -12.217 -15.169 1.00 50.34 271 PHE A C 1
ATOM 2232 O O . PHE A 1 271 ? -8.671 -12.019 -14.226 1.00 50.34 271 PHE A O 1
ATOM 2239 N N . ASN A 1 272 ? -8.069 -11.659 -16.372 1.00 52.25 272 ASN A N 1
ATOM 2240 C CA . ASN A 1 272 ? -9.249 -10.859 -16.713 1.00 52.25 272 ASN A CA 1
ATOM 2241 C C . ASN A 1 272 ? -10.463 -11.740 -17.062 1.00 52.25 272 ASN A C 1
ATOM 2243 O O . ASN A 1 272 ? -11.593 -11.307 -16.835 1.00 52.25 272 ASN A O 1
ATOM 2247 N N . GLU A 1 273 ? -10.248 -12.972 -17.537 1.00 47.62 273 GLU A N 1
ATOM 2248 C CA . GLU A 1 273 ? -11.321 -13.909 -17.915 1.00 47.62 273 GLU A CA 1
ATOM 2249 C C . GLU A 1 273 ? -12.069 -14.498 -16.697 1.00 47.62 273 GLU A C 1
ATOM 2251 O O . GLU A 1 273 ? -13.287 -14.674 -16.729 1.00 47.62 273 GLU A O 1
ATOM 2256 N N . ASP A 1 274 ? -11.397 -14.665 -15.555 1.00 46.59 274 ASP A N 1
ATOM 2257 C CA . ASP A 1 274 ? -11.957 -15.304 -14.350 1.00 46.59 274 ASP A CA 1
ATOM 2258 C C . ASP A 1 274 ? -12.829 -14.390 -13.455 1.00 46.59 274 ASP A C 1
ATOM 2260 O O . ASP A 1 274 ? -13.051 -14.679 -12.274 1.00 46.59 274 ASP A O 1
ATOM 2264 N N . ASN A 1 275 ? -13.292 -13.235 -13.941 1.00 42.28 275 ASN A N 1
ATOM 2265 C CA . ASN A 1 275 ? -14.196 -12.364 -13.169 1.00 42.28 275 ASN A CA 1
ATOM 2266 C C . ASN A 1 275 ? -15.666 -12.828 -13.199 1.00 42.28 275 ASN A C 1
ATOM 2268 O O . ASN A 1 275 ? -16.470 -12.321 -12.419 1.00 42.28 275 ASN A O 1
ATOM 2272 N N . ASN A 1 276 ? -16.010 -13.807 -14.045 1.00 38.50 276 ASN A N 1
ATOM 2273 C CA . ASN A 1 276 ? -17.398 -14.216 -14.297 1.00 38.50 276 ASN A CA 1
ATOM 2274 C C . ASN A 1 276 ? -17.824 -15.556 -13.672 1.00 38.50 276 ASN A C 1
ATOM 2276 O O . ASN A 1 276 ? -18.982 -15.935 -13.837 1.00 38.50 276 ASN A O 1
ATOM 2280 N N . ASN A 1 277 ? -16.958 -16.275 -12.945 1.00 34.22 277 ASN A N 1
ATOM 2281 C CA . ASN A 1 277 ? -17.330 -17.573 -12.370 1.00 34.22 277 ASN A CA 1
ATOM 2282 C C . ASN A 1 277 ? -16.972 -17.690 -10.872 1.00 34.22 277 ASN A C 1
ATOM 2284 O O . ASN A 1 277 ? -15.815 -17.925 -10.528 1.00 34.22 277 ASN A O 1
ATOM 2288 N N . PRO A 1 278 ? -17.943 -17.540 -9.949 1.00 31.02 278 PRO A N 1
ATOM 2289 C CA . PRO A 1 278 ? -17.708 -17.658 -8.509 1.00 31.02 278 PRO A CA 1
ATOM 2290 C C . PRO A 1 278 ? -17.571 -19.114 -8.020 1.00 31.02 278 PRO A C 1
ATOM 2292 O O . PRO A 1 278 ? -17.555 -19.346 -6.812 1.00 31.02 278 PRO A O 1
ATOM 2295 N N . MET A 1 279 ? -17.485 -20.100 -8.921 1.00 30.20 279 MET A N 1
ATOM 2296 C CA . MET A 1 279 ? -17.550 -21.522 -8.584 1.00 30.20 279 MET A CA 1
ATOM 2297 C C . MET A 1 279 ? -16.321 -22.308 -9.061 1.00 30.20 279 MET A C 1
ATOM 2299 O O . MET A 1 279 ? -16.453 -23.266 -9.808 1.00 30.20 279 MET A O 1
ATOM 2303 N N . PHE A 1 280 ? -15.127 -21.955 -8.583 1.00 34.66 280 PHE A N 1
ATOM 2304 C CA . PHE A 1 280 ? -13.989 -22.882 -8.597 1.00 34.66 280 PHE A CA 1
ATOM 2305 C C . PHE A 1 280 ? -13.287 -22.889 -7.239 1.00 34.66 280 PHE A C 1
ATOM 2307 O O . PHE A 1 280 ? -12.323 -22.182 -6.969 1.00 34.66 280 PHE A O 1
ATOM 2314 N N . LEU A 1 281 ? -13.845 -23.716 -6.355 1.00 40.66 281 LEU A N 1
ATOM 2315 C CA . LEU A 1 281 ? -13.115 -24.362 -5.277 1.00 40.66 281 LEU A CA 1
ATOM 2316 C C . LEU A 1 281 ? -12.396 -25.568 -5.883 1.00 40.66 281 LEU A C 1
ATOM 2318 O O . LEU A 1 281 ? -13.060 -26.559 -6.189 1.00 40.66 281 LEU A O 1
ATOM 2322 N N . LYS A 1 282 ? -11.070 -25.505 -6.006 1.00 33.91 282 LYS A N 1
ATOM 2323 C CA . LYS A 1 282 ? -10.148 -26.599 -5.662 1.00 33.91 282 LYS A CA 1
ATOM 2324 C C . LYS A 1 282 ? -8.701 -26.123 -5.788 1.00 33.91 282 LYS A C 1
ATOM 2326 O O . LYS A 1 282 ? -8.376 -25.290 -6.621 1.00 33.91 282 LYS A O 1
ATOM 2331 N N . LYS A 1 283 ? -7.861 -26.625 -4.879 1.00 41.66 283 LYS A N 1
ATOM 2332 C CA . LYS A 1 283 ? -6.404 -26.618 -5.018 1.00 41.66 283 LYS A CA 1
ATOM 2333 C C . LYS A 1 283 ? -6.090 -27.333 -6.328 1.00 41.66 283 LYS A C 1
ATOM 2335 O O . LYS A 1 283 ? -6.257 -28.548 -6.377 1.00 41.66 283 LYS A O 1
ATOM 2340 N N . ASP A 1 284 ? -5.683 -26.599 -7.349 1.00 42.31 284 ASP A N 1
ATOM 2341 C CA . ASP A 1 284 ? -5.194 -27.233 -8.564 1.00 42.31 284 ASP A CA 1
ATOM 2342 C C . ASP A 1 284 ? -3.735 -27.651 -8.370 1.00 42.31 284 ASP A C 1
ATOM 2344 O O . ASP A 1 284 ? -2.912 -26.907 -7.821 1.00 42.31 284 ASP A O 1
ATOM 2348 N N . ASP A 1 285 ? -3.435 -28.861 -8.843 1.00 42.62 285 ASP A N 1
ATOM 2349 C CA . ASP A 1 285 ? -2.126 -29.521 -8.819 1.00 42.62 285 ASP A CA 1
ATOM 2350 C C . ASP A 1 285 ? -0.996 -28.646 -9.401 1.00 42.62 285 ASP A C 1
ATOM 2352 O O . ASP A 1 285 ? 0.176 -28.859 -9.095 1.00 42.62 285 ASP A O 1
ATOM 2356 N N . GLU A 1 286 ? -1.318 -27.620 -10.198 1.00 44.59 286 GLU A N 1
ATOM 2357 C CA . GLU A 1 286 ? -0.348 -26.667 -10.747 1.00 44.59 286 GLU A CA 1
ATOM 2358 C C . GLU A 1 286 ? 0.328 -25.783 -9.697 1.00 44.59 286 GLU A C 1
ATOM 2360 O O . GLU A 1 286 ? 1.502 -25.452 -9.861 1.00 44.59 286 GLU A O 1
ATOM 2365 N N . HIS A 1 287 ? -0.353 -25.415 -8.606 1.00 43.12 287 HIS A N 1
ATOM 2366 C CA . HIS A 1 287 ? 0.279 -24.612 -7.554 1.00 43.12 287 HIS A CA 1
ATOM 2367 C C . HIS A 1 287 ? 1.355 -25.424 -6.822 1.00 43.12 287 HIS A C 1
ATOM 2369 O O . HIS A 1 287 ? 2.460 -24.939 -6.589 1.00 43.12 287 HIS A O 1
ATOM 2375 N N . GLU A 1 288 ? 1.076 -26.698 -6.541 1.00 45.34 288 GLU A N 1
ATOM 2376 C CA . GLU A 1 288 ? 2.039 -27.603 -5.910 1.00 45.34 288 GLU A CA 1
ATOM 2377 C C . GLU A 1 288 ? 3.186 -27.967 -6.868 1.00 45.34 288 GLU A C 1
ATOM 2379 O O . GLU A 1 288 ? 4.340 -28.077 -6.451 1.00 45.34 288 GLU A O 1
ATOM 2384 N N . LYS A 1 289 ? 2.898 -28.080 -8.171 1.00 41.38 289 LYS A N 1
ATOM 2385 C CA . LYS A 1 289 ? 3.909 -28.298 -9.215 1.00 41.38 289 LYS A CA 1
ATOM 2386 C C . LYS A 1 289 ? 4.838 -27.092 -9.363 1.00 41.38 289 LYS A C 1
ATOM 2388 O O . LYS A 1 289 ? 6.051 -27.275 -9.421 1.00 41.38 289 LYS A O 1
ATOM 2393 N N . HIS A 1 290 ? 4.296 -25.872 -9.345 1.00 43.59 290 HIS A N 1
ATOM 2394 C CA . HIS A 1 290 ? 5.093 -24.646 -9.365 1.00 43.59 290 HIS A CA 1
ATOM 2395 C C . HIS A 1 290 ? 5.953 -24.507 -8.108 1.00 43.59 290 HIS A C 1
ATOM 2397 O O . HIS A 1 290 ? 7.146 -24.245 -8.235 1.00 43.59 290 HIS A O 1
ATOM 2403 N N . MET A 1 291 ? 5.407 -24.767 -6.916 1.00 44.12 291 MET A N 1
ATOM 2404 C CA . MET A 1 291 ? 6.182 -24.709 -5.670 1.00 44.12 291 MET A CA 1
ATOM 2405 C C . MET A 1 291 ? 7.303 -25.762 -5.625 1.00 44.12 291 MET A C 1
ATOM 2407 O O . MET A 1 291 ? 8.411 -25.440 -5.207 1.00 44.12 291 MET A O 1
ATOM 2411 N N . LYS A 1 292 ? 7.078 -26.981 -6.140 1.00 43.44 292 LYS A N 1
ATOM 2412 C CA . LYS A 1 292 ? 8.118 -28.030 -6.226 1.00 43.44 292 LYS A CA 1
ATOM 2413 C C . LYS A 1 292 ? 9.214 -27.722 -7.248 1.00 43.44 292 LYS A C 1
ATOM 2415 O O . LYS A 1 292 ? 10.379 -28.015 -6.991 1.00 43.44 292 LYS A O 1
ATOM 2420 N N . VAL A 1 293 ? 8.869 -27.133 -8.395 1.00 40.06 293 VAL A N 1
ATOM 2421 C CA . VAL A 1 293 ? 9.860 -26.680 -9.393 1.00 40.06 293 VAL A CA 1
ATOM 2422 C C . VAL A 1 293 ? 10.714 -25.555 -8.814 1.00 40.06 293 VAL A C 1
ATOM 2424 O O . VAL A 1 293 ? 11.933 -25.562 -8.952 1.00 40.06 293 VAL A O 1
ATOM 2427 N N . ILE A 1 294 ? 10.075 -24.629 -8.106 1.00 42.38 294 ILE A N 1
ATOM 2428 C CA . ILE A 1 294 ? 10.731 -23.529 -7.411 1.00 42.38 294 ILE A CA 1
ATOM 2429 C C . ILE A 1 294 ? 11.684 -24.052 -6.321 1.00 42.38 294 ILE A C 1
ATOM 2431 O O . ILE A 1 294 ? 12.856 -23.689 -6.329 1.00 42.38 294 ILE A O 1
ATOM 2435 N N . GLU A 1 295 ? 11.242 -24.949 -5.432 1.00 42.34 295 GLU A N 1
ATOM 2436 C CA . GLU A 1 295 ? 12.112 -25.576 -4.420 1.00 42.34 295 GLU A CA 1
ATOM 2437 C C . GLU A 1 295 ? 13.279 -26.359 -5.046 1.00 42.34 295 GLU A C 1
ATOM 2439 O O . GLU A 1 295 ? 14.390 -26.355 -4.511 1.00 42.34 295 GLU A O 1
ATOM 2444 N N . GLY A 1 296 ? 13.050 -27.010 -6.191 1.00 33.44 296 GLY A N 1
ATOM 2445 C CA . GLY A 1 296 ? 14.082 -27.728 -6.941 1.00 33.44 296 GLY A CA 1
ATOM 2446 C C . GLY A 1 296 ? 15.165 -26.813 -7.514 1.00 33.44 296 GLY A C 1
ATOM 2447 O O . GLY A 1 296 ? 16.338 -27.174 -7.483 1.00 33.44 296 GLY A O 1
ATOM 2448 N N . ILE A 1 297 ? 14.796 -25.615 -7.977 1.00 36.28 297 ILE A N 1
ATOM 2449 C CA . ILE A 1 297 ? 15.748 -24.607 -8.466 1.00 36.28 297 ILE A CA 1
ATOM 2450 C C . ILE A 1 297 ? 16.595 -24.055 -7.311 1.00 36.28 297 ILE A C 1
ATOM 2452 O O . ILE A 1 297 ? 17.795 -23.866 -7.482 1.00 36.28 297 ILE A O 1
ATOM 2456 N N . TYR A 1 298 ? 16.020 -23.858 -6.120 1.00 36.81 298 TYR A N 1
ATOM 2457 C CA . TYR A 1 298 ? 16.770 -23.347 -4.965 1.00 36.81 298 TYR A CA 1
ATOM 2458 C C . TYR A 1 298 ? 17.769 -24.355 -4.381 1.00 36.81 298 TYR A C 1
ATOM 2460 O O . TYR A 1 298 ? 18.837 -23.947 -3.941 1.00 36.81 298 TYR A O 1
ATOM 2468 N N . LYS A 1 299 ? 17.496 -25.664 -4.456 1.00 36.16 299 LYS A N 1
ATOM 2469 C CA . LYS A 1 299 ? 18.463 -26.709 -4.057 1.00 36.16 299 LYS A CA 1
ATOM 2470 C C . LYS A 1 299 ? 19.681 -26.838 -4.980 1.00 36.16 299 LYS A C 1
ATOM 2472 O O . LYS A 1 299 ? 20.593 -27.586 -4.654 1.00 36.16 299 LYS A O 1
ATOM 2477 N N . LEU A 1 300 ? 19.680 -26.163 -6.130 1.00 32.12 300 LEU A N 1
ATOM 2478 C CA . LEU A 1 300 ? 20.788 -26.164 -7.094 1.00 32.12 300 LEU A CA 1
ATOM 2479 C C . LEU A 1 300 ? 21.718 -24.948 -6.938 1.00 32.12 300 LEU A C 1
ATOM 2481 O O . LEU A 1 300 ? 22.675 -24.826 -7.700 1.00 32.12 300 LEU A O 1
ATOM 2485 N N . VAL A 1 301 ? 21.415 -24.037 -6.006 1.00 37.50 301 VAL A N 1
ATOM 2486 C CA . VAL A 1 301 ? 22.158 -22.781 -5.783 1.00 37.50 301 VAL A CA 1
ATOM 2487 C C . VAL A 1 301 ? 22.834 -22.737 -4.394 1.00 37.50 301 VAL A C 1
ATOM 2489 O O . VAL A 1 301 ? 23.510 -21.758 -4.087 1.00 37.50 301 VAL A O 1
ATOM 2492 N N . ASP A 1 302 ? 22.719 -23.809 -3.603 1.00 32.72 302 ASP A N 1
ATOM 2493 C CA . ASP A 1 302 ? 23.607 -24.130 -2.466 1.00 32.72 302 ASP A CA 1
ATOM 2494 C C . ASP A 1 302 ? 24.679 -25.146 -2.905 1.00 32.72 302 ASP A C 1
ATOM 2496 O O . ASP A 1 302 ? 25.813 -25.084 -2.374 1.00 32.72 302 ASP A O 1
#

Sequence (302 aa):
MGAHRLFTHKTFKANFALRTVLLVTSTIAGQNCLWVWVRDHRQHHKYSDTDADPHNASRGFFFSHIGWLMVRKHPDVIRGGKLVDMSDLNADPLIMLQKKYYKTWFTIFSIGIPTLVPYYFWNEGLWISFLICFVTRLVTVLNGTWNVNSLAHIYGYRPFSKEILPTENWFVSFIGAGEGWHNYHHSFPWDYRAAEMGQHFNITTLVIDFCAERGWAWGLKAASPAMVKYRATKRGDGSHRVYSKVDDNNNEYAIEDEDYIKLKSEAETIFNEDNNNPMFLKKDDEHEKHMKVIEGIYKLVD

Radius of gyration: 20.65 Å; Cα contacts (8 Å, |Δi|>4): 425; chains: 1; bounding box: 50×51×63 Å

Solvent-accessible surface area (backbone atoms only — not comparable to full-atom values): 15986 Å² total; per-residue (Å²): 94,42,60,55,39,37,69,49,41,57,7,38,46,62,40,73,68,55,47,49,52,37,52,54,52,44,39,44,60,64,67,60,38,61,66,58,41,27,48,51,50,53,28,24,74,74,32,60,58,36,72,35,13,72,43,23,40,80,69,34,58,62,32,13,42,54,43,46,80,76,48,83,76,48,70,45,25,61,56,45,53,72,71,50,88,51,66,71,55,72,70,31,63,70,53,48,49,42,53,74,43,32,70,64,50,26,46,42,59,29,40,44,49,43,16,47,48,41,28,73,80,68,71,42,53,59,67,56,21,34,46,48,51,22,49,49,45,43,53,51,52,48,53,36,52,21,33,43,42,17,46,14,33,73,50,61,46,24,29,38,30,55,90,51,64,35,6,38,20,70,67,38,8,54,65,41,38,20,59,5,30,26,14,43,19,74,71,40,60,47,26,48,54,29,43,66,89,91,58,77,50,37,53,42,37,54,54,48,52,54,33,33,79,71,67,40,25,48,76,73,32,72,77,50,72,64,57,52,49,39,30,24,64,77,37,22,65,45,67,29,92,84,54,44,72,72,61,89,82,69,66,87,78,67,67,50,73,68,56,48,51,48,54,52,48,50,69,57,49,73,65,65,69,66,77,81,60,98,82,76,91,71,91,57,70,62,60,60,48,50,53,52,53,51,55,55,56,56,70,74,75,114

InterPro domains:
  IPR005804 Fatty acid desaturase domain [PF00487] (3-189)
  IPR015876 Acyl-CoA desaturase [PR00075] (4-24)
  IPR015876 Acyl-CoA desaturase [PR00075] (41-70)
  IPR015876 Acyl-CoA desaturase [PR00075] (102-120)
  IPR015876 Acyl-CoA desaturase [PR00075] (135-156)
  IPR015876 Acyl-CoA desaturase [PR00075] (178-192)
  IPR015876 Acyl-CoA desaturase [PTHR11351] (1-248)
  IPR015876 Acyl-CoA desaturase [cd03505] (1-221)

Nearest PDB structures (foldseek):
  6wf2-assembly2_B  TM=9.883E-01  e=1.823E-21  Mus musculus
  4zyo-assembly1_A  TM=9.874E-01  e=1.518E-20  Homo sapiens

Mean predicted aligned error: 7.85 Å

Foldseek 3Di:
DQLAQCQQQVQWDFDPVVNLVSQLVVLLLPPAQSLVSSLLVNQCLVQPLDLLRLQRCVVDQVSLQCVSVVDDRRVSVVVSSVVDDCVVLVPDVSSVVCNVCSVVSSCVRNQNCQQVCCCPPVVDDSVVSRCVRHVVSNVLSSNLVSCLRHVQQDPAFQQQAPPGRGHQDVVSLQSVQQSSQTNQCSNCVSASQSHPPPDPRNNSVVVQVVCVVVVRMGNRQHDDPLLRLQRRQPGGPLPDPPNSDDPPPCCVRHDDPVRSVVSVVCSVPVPVVPPPDPDDDDDDCVVVVVVVVVVVVVVVVD

pLDDT: mean 87.44, std 19.22, range [30.2, 98.56]